Protein AF-A0A925D6D8-F1 (afdb_monomer_lite)

Foldseek 3Di:
DDDDDDDDPPDDDPPPPPDPDDDDPDPPPDDDDDDDPPPPPDPDDDDDDPDPPPDDDDPDDDDDPDPPPPDPDPPPPPPDDDPLQADVVLLVQLLVCLLCPDDLCRSCVVVVHHSVSVVVVCVVDVVSVVSNVVSNVNNVCVVVVVLVVVCVPDVVSVVVNVVVCVVDPPDDDPVSVVVVVVVVVVVVVVVVVVVVVVVCVVVVVVVPPPDPDD

Sequence (214 aa):
MTRCEQKKNEMIPAAAGELADRGGVTILEGGELGSASVFPVSHARESGEFRNDLAKSGAGEADDSQPLDQLPRAVLTTRRGRPAALTPQLQEQLCLLLSVGLTRRQAAAHLGVDHTTLSHTAARDAEFAADLKRAEEIASGRPLLAIFEASRKNWRAAVWLVEHRRLHPPALTPEEKAERHKEELEDARRTGAIALAASNAAWGRDSSSGKKKK

pLDDT: mean 79.0, std 20.24, range [41.91, 98.44]

Secondary structure (DSSP, 8-state):
-------------------------------------------------------------------GGGS---------SPPPS--HHHHHHHHHHHHHT--HHHHHHHHT--HHHHHHHHHH-HHHHHHHHHHHHHHHHHHHHHHHHHHTT-HHHHHHHHHHHHHSPPPPPHHHHHHHHHHHHHHHHHHHHHHHHHHHHHHTTGGGTT----

Radius of gyration: 36.28 Å; chains: 1; bounding box: 75×60×132 Å

Structure (mmCIF, N/CA/C/O backbone):
data_AF-A0A925D6D8-F1
#
_entry.id   AF-A0A925D6D8-F1
#
loop_
_atom_site.group_PDB
_atom_site.id
_atom_site.type_symbol
_atom_site.label_atom_id
_atom_site.label_alt_id
_atom_site.label_comp_id
_atom_site.label_asym_id
_atom_site.label_entity_id
_atom_site.label_seq_id
_atom_site.pdbx_PDB_ins_code
_atom_site.Cartn_x
_atom_site.Cartn_y
_atom_site.Cartn_z
_atom_site.occupancy
_atom_site.B_iso_or_equiv
_atom_site.auth_seq_id
_atom_site.auth_comp_id
_atom_site.auth_asym_id
_atom_site.auth_atom_id
_atom_site.pdbx_PDB_model_num
ATOM 1 N N . MET A 1 1 ? -6.113 37.082 -36.736 1.00 47.44 1 MET A N 1
ATOM 2 C CA . MET A 1 1 ? -5.935 37.940 -35.545 1.00 47.44 1 MET A CA 1
ATOM 3 C C . MET A 1 1 ? -5.660 37.038 -34.354 1.00 47.44 1 MET A C 1
ATOM 5 O O . MET A 1 1 ? -6.571 36.430 -33.813 1.00 47.44 1 MET A O 1
ATOM 9 N N . THR A 1 2 ? -4.378 36.846 -34.064 1.00 53.69 2 THR A N 1
ATOM 10 C CA . THR A 1 2 ? -3.815 35.915 -33.079 1.00 53.69 2 THR A CA 1
ATOM 11 C C . THR A 1 2 ? -3.812 36.543 -31.686 1.00 53.69 2 THR A C 1
ATOM 13 O O . THR A 1 2 ? -3.232 37.611 -31.500 1.00 53.69 2 THR A O 1
ATOM 16 N N . ARG A 1 3 ? -4.441 35.888 -30.705 1.00 55.66 3 ARG A N 1
ATOM 17 C CA . ARG A 1 3 ? -4.405 36.294 -29.294 1.00 55.66 3 ARG A CA 1
ATOM 18 C C . ARG A 1 3 ? -3.336 35.459 -28.585 1.00 55.66 3 ARG A C 1
ATOM 20 O O . ARG A 1 3 ? -3.568 34.297 -28.276 1.00 55.66 3 ARG A O 1
ATOM 27 N N . CYS A 1 4 ? -2.152 36.043 -28.406 1.00 61.19 4 CYS A N 1
ATOM 28 C CA . CYS A 1 4 ? -1.093 35.499 -27.558 1.00 61.19 4 CYS A CA 1
ATOM 29 C C . CYS A 1 4 ? -1.542 35.546 -26.093 1.00 61.19 4 CYS A C 1
ATOM 31 O O . CYS A 1 4 ? -1.720 36.631 -25.542 1.00 61.19 4 CYS A O 1
ATOM 33 N N . GLU A 1 5 ? -1.691 34.386 -25.457 1.00 65.75 5 GLU A N 1
ATOM 34 C CA . GLU A 1 5 ? -1.743 34.283 -24.000 1.00 65.75 5 GLU A CA 1
ATOM 35 C C . GLU A 1 5 ? -0.327 34.398 -23.431 1.00 65.75 5 GLU A C 1
ATOM 37 O O . GLU A 1 5 ? 0.517 33.514 -23.581 1.00 65.75 5 GLU A O 1
ATOM 42 N N . GLN A 1 6 ? -0.068 35.520 -22.767 1.00 64.38 6 GLN A N 1
ATOM 43 C CA . GLN A 1 6 ? 1.102 35.729 -21.926 1.00 64.38 6 GLN A CA 1
ATOM 44 C C . GLN A 1 6 ? 0.967 34.886 -20.651 1.00 64.38 6 GLN A C 1
ATOM 46 O O . GLN A 1 6 ? 0.334 35.300 -19.681 1.00 64.38 6 GLN A O 1
ATOM 51 N N . LYS A 1 7 ? 1.595 33.706 -20.639 1.00 64.69 7 LYS A N 1
ATOM 52 C CA . LYS A 1 7 ? 1.894 32.982 -19.399 1.00 64.69 7 LYS A CA 1
ATOM 53 C C . LYS A 1 7 ? 2.930 33.778 -18.608 1.00 64.69 7 LYS A C 1
ATOM 55 O O . LYS A 1 7 ? 4.086 33.893 -19.009 1.00 64.69 7 LYS A O 1
ATOM 60 N N . LYS A 1 8 ? 2.490 34.351 -17.488 1.00 66.69 8 LYS A N 1
ATOM 61 C CA . LYS A 1 8 ? 3.362 34.902 -16.451 1.00 66.69 8 LYS A CA 1
ATOM 62 C C . LYS A 1 8 ? 4.190 33.753 -15.872 1.00 66.69 8 LYS A C 1
ATOM 64 O O . LYS A 1 8 ? 3.643 32.863 -15.231 1.00 66.69 8 LYS A O 1
ATOM 69 N N . ASN A 1 9 ? 5.493 33.783 -16.134 1.00 62.62 9 ASN A N 1
ATOM 70 C CA . ASN A 1 9 ? 6.484 33.027 -15.380 1.00 62.62 9 ASN A CA 1
ATOM 71 C C . ASN A 1 9 ? 6.460 33.537 -13.936 1.00 62.62 9 ASN A C 1
ATOM 73 O O . ASN A 1 9 ? 6.955 34.629 -13.655 1.00 62.62 9 ASN A O 1
ATOM 77 N N . GLU A 1 10 ? 5.869 32.760 -13.035 1.00 68.81 10 GLU A N 1
ATOM 78 C CA . GLU A 1 10 ? 6.072 32.938 -11.604 1.00 68.81 10 GLU A CA 1
ATOM 79 C C . GLU A 1 10 ? 7.482 32.457 -11.259 1.00 68.81 10 GLU A C 1
ATOM 81 O O . GLU A 1 10 ? 7.853 31.292 -11.387 1.00 68.81 10 GLU A O 1
ATOM 86 N N . MET A 1 11 ? 8.292 33.446 -10.914 1.00 68.00 11 MET A N 1
ATOM 87 C CA . MET A 1 11 ? 9.685 33.358 -10.528 1.00 68.00 11 MET A CA 1
ATOM 88 C C . MET A 1 11 ? 9.755 32.746 -9.124 1.00 68.00 11 MET A C 1
ATOM 90 O O . MET A 1 11 ? 9.481 33.426 -8.139 1.00 68.00 11 MET A O 1
ATOM 94 N N . ILE A 1 12 ? 10.092 31.459 -9.025 1.00 67.69 12 ILE A N 1
ATOM 95 C CA . ILE A 1 12 ? 10.406 30.822 -7.740 1.00 67.69 12 ILE A CA 1
ATOM 96 C C . ILE A 1 12 ? 11.754 31.394 -7.266 1.00 67.69 12 ILE A C 1
ATOM 98 O O . ILE A 1 12 ? 12.746 31.252 -7.988 1.00 67.69 12 ILE A O 1
ATOM 102 N N . PRO A 1 13 ? 11.835 32.053 -6.095 1.00 65.31 13 PRO A N 1
ATOM 103 C CA . PRO A 1 13 ? 13.106 32.520 -5.568 1.00 65.31 13 PRO A CA 1
ATOM 104 C C . PRO A 1 13 ? 13.967 31.317 -5.177 1.00 65.31 13 PRO A C 1
ATOM 106 O O . PRO A 1 13 ? 13.559 30.459 -4.393 1.00 65.31 13 PRO A O 1
ATOM 109 N N . ALA A 1 14 ? 15.172 31.267 -5.740 1.00 58.81 14 ALA A N 1
ATOM 110 C CA . ALA A 1 14 ? 16.216 30.338 -5.350 1.00 58.81 14 ALA A CA 1
ATOM 111 C C . ALA A 1 14 ? 16.578 30.583 -3.877 1.00 58.81 14 ALA A C 1
ATOM 113 O O . ALA A 1 14 ? 17.271 31.544 -3.544 1.00 58.81 14 ALA A O 1
ATOM 114 N N . ALA A 1 15 ? 16.085 29.723 -2.989 1.00 57.88 15 ALA A N 1
ATOM 115 C CA . ALA A 1 15 ? 16.555 29.658 -1.618 1.00 57.88 15 ALA A CA 1
ATOM 116 C C . ALA A 1 15 ? 17.992 29.120 -1.639 1.00 57.88 15 ALA A C 1
ATOM 118 O O . ALA A 1 15 ? 18.224 27.916 -1.750 1.00 57.88 15 ALA A O 1
ATOM 119 N N . ALA A 1 16 ? 18.959 30.034 -1.573 1.00 51.91 16 ALA A N 1
ATOM 120 C CA . ALA A 1 16 ? 20.342 29.731 -1.250 1.00 51.91 16 ALA A CA 1
ATOM 121 C C . ALA A 1 16 ? 20.395 29.237 0.205 1.00 51.91 16 ALA A C 1
ATOM 123 O O . ALA A 1 16 ? 20.550 30.013 1.143 1.00 51.91 16 ALA A O 1
ATOM 124 N N . GLY A 1 17 ? 20.177 27.934 0.384 1.00 53.19 17 GLY A N 1
ATOM 125 C CA . GLY A 1 17 ? 20.436 27.228 1.629 1.00 53.19 17 GLY A CA 1
ATOM 126 C C . GLY A 1 17 ? 21.938 27.079 1.809 1.00 53.19 17 GLY A C 1
ATOM 127 O O . GLY A 1 17 ? 22.567 26.226 1.188 1.00 53.19 17 GLY A O 1
ATOM 128 N N . GLU A 1 18 ? 22.484 27.961 2.634 1.00 56.22 18 GLU A N 1
ATOM 129 C CA . GLU A 1 18 ? 23.844 27.983 3.149 1.00 56.22 18 GLU A CA 1
ATOM 130 C C . GLU A 1 18 ? 24.215 26.608 3.729 1.00 56.22 18 GLU A C 1
ATOM 132 O O . GLU A 1 18 ? 23.678 26.145 4.738 1.00 56.22 18 GLU A O 1
ATOM 137 N N . LEU A 1 19 ? 25.105 25.922 3.013 1.00 50.62 19 LEU A N 1
ATOM 138 C CA . LEU A 1 19 ? 25.647 24.615 3.346 1.00 50.62 19 LEU A CA 1
ATOM 139 C C . LEU A 1 19 ? 26.595 24.786 4.541 1.00 50.62 19 LEU A C 1
ATOM 141 O O . LEU A 1 19 ? 27.782 25.060 4.373 1.00 50.62 19 LEU A O 1
ATOM 145 N N . ALA A 1 20 ? 26.057 24.671 5.755 1.00 60.03 20 ALA A N 1
ATOM 146 C CA . ALA A 1 20 ? 26.855 24.630 6.971 1.00 60.03 20 ALA A CA 1
ATOM 147 C C . ALA A 1 20 ? 27.674 23.331 7.002 1.00 60.03 20 ALA A C 1
ATOM 149 O O . ALA A 1 20 ? 27.219 22.270 7.430 1.00 60.03 20 ALA A O 1
ATOM 150 N N . ASP A 1 21 ? 28.905 23.465 6.527 1.00 57.75 21 ASP A N 1
ATOM 151 C CA . ASP A 1 21 ? 30.025 22.569 6.737 1.00 57.75 21 ASP A CA 1
ATOM 152 C C . ASP A 1 21 ? 30.309 22.442 8.245 1.00 57.75 21 ASP A C 1
ATOM 154 O O . ASP A 1 21 ? 30.882 23.326 8.884 1.00 57.75 21 ASP A O 1
ATOM 158 N N . ARG A 1 22 ? 29.846 21.346 8.848 1.00 56.00 22 ARG A N 1
ATOM 159 C CA . ARG A 1 22 ? 30.363 20.850 10.129 1.00 56.00 22 ARG A CA 1
ATOM 160 C C . ARG A 1 22 ? 30.655 19.367 10.001 1.00 56.00 22 ARG A C 1
ATOM 162 O O . ARG A 1 22 ? 29.942 18.511 10.522 1.00 56.00 22 ARG A O 1
ATOM 169 N N . GLY A 1 23 ? 31.753 19.091 9.302 1.00 56.62 23 GLY A N 1
ATOM 170 C CA . GLY A 1 23 ? 32.534 17.883 9.502 1.00 56.62 23 GLY A CA 1
ATOM 171 C C . GLY A 1 23 ? 32.940 17.752 10.972 1.00 56.62 23 GLY A C 1
ATOM 172 O O . GLY A 1 23 ? 33.683 18.564 11.514 1.00 56.62 23 GLY A O 1
ATOM 173 N N . GLY A 1 24 ? 32.424 16.712 11.612 1.00 49.72 24 GLY A N 1
ATOM 174 C CA . GLY A 1 24 ? 32.776 16.289 12.961 1.00 49.72 24 GLY A CA 1
ATOM 175 C C . GLY A 1 24 ? 32.563 14.788 13.074 1.00 49.72 24 GLY A C 1
ATOM 176 O O . GLY A 1 24 ? 31.720 14.335 13.839 1.00 49.72 24 GLY A O 1
ATOM 177 N N . VAL A 1 25 ? 33.272 14.016 12.245 1.00 51.44 25 VAL A N 1
ATOM 178 C CA . VAL A 1 25 ? 33.366 12.560 12.392 1.00 51.44 25 VAL A CA 1
ATOM 179 C C . VAL A 1 25 ? 34.243 12.298 13.611 1.00 51.44 25 VAL A C 1
ATOM 181 O O . VAL A 1 25 ? 35.468 12.271 13.519 1.00 51.44 25 VAL A O 1
ATOM 184 N N . THR A 1 26 ? 33.621 12.144 14.777 1.00 57.84 26 THR A N 1
ATOM 185 C CA . THR A 1 26 ? 34.275 11.511 15.916 1.00 57.84 26 THR A CA 1
ATOM 186 C C . THR A 1 26 ? 34.343 10.016 15.632 1.00 57.84 26 THR A C 1
ATOM 188 O O . THR A 1 26 ? 33.356 9.285 15.696 1.00 57.84 26 THR A O 1
ATOM 191 N N . ILE A 1 27 ? 35.538 9.567 15.259 1.00 55.66 27 ILE A N 1
ATOM 192 C CA . ILE A 1 27 ? 35.909 8.158 15.276 1.00 55.66 27 ILE A CA 1
ATOM 193 C C . ILE A 1 27 ? 35.907 7.745 16.753 1.00 55.66 27 ILE A C 1
ATOM 195 O O . ILE A 1 27 ? 36.830 8.065 17.496 1.00 55.66 27 ILE A O 1
ATOM 199 N N . LEU A 1 28 ? 34.834 7.091 17.198 1.00 57.47 28 LEU A N 1
ATOM 200 C CA . LEU A 1 28 ? 34.843 6.341 18.449 1.00 57.47 28 LEU A CA 1
ATOM 201 C C . LEU A 1 28 ? 35.459 4.974 18.151 1.00 57.47 28 LEU A C 1
ATOM 203 O O . LEU A 1 28 ? 34.769 4.028 17.773 1.00 57.47 28 LEU A O 1
ATOM 207 N N . GLU A 1 29 ? 36.783 4.910 18.267 1.00 56.00 29 GLU A N 1
ATOM 208 C CA . GLU A 1 29 ? 37.493 3.657 18.497 1.00 56.00 29 GLU A CA 1
ATOM 209 C C . GLU A 1 29 ? 37.207 3.160 19.921 1.00 56.00 29 GLU A C 1
ATOM 211 O O . GLU A 1 29 ? 37.173 3.945 20.867 1.00 56.00 29 GLU A O 1
ATOM 216 N N . GLY A 1 30 ? 37.057 1.842 20.071 1.00 56.44 30 GLY A N 1
ATOM 217 C CA . GLY A 1 30 ? 37.203 1.160 21.359 1.00 56.44 30 GLY A CA 1
ATOM 218 C C . GLY A 1 30 ? 35.900 0.878 22.106 1.00 56.44 30 GLY A C 1
ATOM 219 O O . GLY A 1 30 ? 35.513 1.608 23.010 1.00 56.44 30 GLY A O 1
ATOM 220 N N . GLY A 1 31 ? 35.263 -0.246 21.781 1.00 50.47 31 GLY A N 1
ATOM 221 C CA . GLY A 1 31 ? 34.195 -0.837 22.585 1.00 50.47 31 GLY A CA 1
ATOM 222 C C . GLY A 1 31 ? 34.190 -2.344 22.384 1.00 50.47 31 GLY A C 1
ATOM 223 O O . GLY A 1 31 ? 33.832 -2.830 21.317 1.00 50.47 31 GLY A O 1
ATOM 224 N N . GLU A 1 32 ? 34.689 -3.045 23.389 1.00 50.16 32 GLU A N 1
ATOM 225 C CA . GLU A 1 32 ? 35.136 -4.428 23.367 1.00 50.16 32 GLU A CA 1
ATOM 226 C C . GLU A 1 32 ? 34.105 -5.460 22.894 1.00 50.16 32 GLU A C 1
ATOM 228 O O . GLU A 1 32 ? 32.898 -5.372 23.116 1.00 50.16 32 GLU A O 1
ATOM 233 N N . LEU A 1 33 ? 34.662 -6.502 22.279 1.00 54.38 33 LEU A N 1
ATOM 234 C CA . LEU A 1 33 ? 34.052 -7.789 21.996 1.00 54.38 33 LEU A CA 1
ATOM 235 C C . LEU A 1 33 ? 33.523 -8.406 23.295 1.00 54.38 33 LEU A C 1
ATOM 237 O O . LEU A 1 33 ? 34.268 -9.011 24.061 1.00 54.38 33 LEU A O 1
ATOM 241 N N . GLY A 1 34 ? 32.222 -8.278 23.529 1.00 54.03 34 GLY A N 1
ATOM 242 C CA . GLY A 1 34 ? 31.569 -8.884 24.674 1.00 54.03 34 GLY A CA 1
ATOM 243 C C . GLY A 1 34 ? 30.158 -9.330 24.340 1.00 54.03 34 GLY A C 1
ATOM 244 O O . GLY A 1 34 ? 29.316 -8.521 23.968 1.00 54.03 34 GLY A O 1
ATOM 245 N N . SER A 1 35 ? 29.907 -10.614 24.588 1.00 51.19 35 SER A N 1
ATOM 246 C CA . SER A 1 35 ? 28.591 -11.239 24.755 1.00 51.19 35 SER A CA 1
ATOM 247 C C . SER A 1 35 ? 27.995 -11.920 23.521 1.00 51.19 35 SER A C 1
ATOM 249 O O . SER A 1 35 ? 27.284 -11.347 22.698 1.00 51.19 35 SER A O 1
ATOM 251 N N . ALA A 1 36 ? 28.254 -13.226 23.461 1.00 53.91 36 ALA A N 1
ATOM 252 C CA . ALA A 1 36 ? 27.450 -14.193 22.742 1.00 53.91 36 ALA A CA 1
ATOM 253 C C . ALA A 1 36 ? 25.975 -14.081 23.167 1.00 53.91 36 ALA A C 1
ATOM 255 O O . ALA A 1 36 ? 25.624 -14.428 24.294 1.00 53.91 36 ALA A O 1
ATOM 256 N N . SER A 1 37 ? 25.088 -13.674 22.255 1.00 48.22 37 SER A N 1
ATOM 257 C CA . SER A 1 37 ? 23.652 -13.877 22.448 1.00 48.22 37 SER A CA 1
ATOM 258 C C . SER A 1 37 ? 23.314 -15.336 22.133 1.00 48.22 37 SER A C 1
ATOM 260 O O . SER A 1 37 ? 22.822 -15.682 21.056 1.00 48.22 37 SER A O 1
ATOM 262 N N . VAL A 1 38 ? 23.609 -16.215 23.087 1.00 54.94 38 VAL A N 1
ATOM 263 C CA . VAL A 1 38 ? 22.856 -17.458 23.246 1.00 54.94 38 VAL A CA 1
ATOM 264 C C . VAL A 1 38 ? 21.413 -17.021 23.462 1.00 54.94 38 VAL A C 1
ATOM 266 O O . VAL A 1 38 ? 21.103 -16.433 24.492 1.00 54.94 38 VAL A O 1
ATOM 269 N N . PHE A 1 39 ? 20.549 -17.218 22.468 1.00 44.72 39 PHE A N 1
ATOM 270 C CA . PHE A 1 39 ? 19.116 -17.008 22.637 1.00 44.72 39 PHE A CA 1
ATOM 271 C C . PHE A 1 39 ? 18.635 -17.963 23.738 1.00 44.72 39 PHE A C 1
ATOM 273 O O . PHE A 1 39 ? 18.681 -19.179 23.523 1.00 44.72 39 PHE A O 1
ATOM 280 N N . PRO A 1 40 ? 18.186 -17.478 24.910 1.00 52.75 40 PRO A N 1
ATOM 281 C CA . PRO A 1 40 ? 17.522 -18.354 25.849 1.00 52.75 40 PRO A CA 1
ATOM 282 C C . PRO A 1 40 ? 16.182 -18.745 25.224 1.00 52.75 40 PRO A C 1
ATOM 284 O O . PRO A 1 40 ? 15.297 -17.909 25.024 1.00 52.75 40 PRO A O 1
ATOM 287 N N . VAL A 1 41 ? 16.042 -20.031 24.901 1.00 53.12 41 VAL A N 1
ATOM 288 C CA . VAL A 1 41 ? 14.748 -20.673 24.668 1.00 53.12 41 VAL A CA 1
ATOM 289 C C . VAL A 1 41 ? 13.914 -20.407 25.918 1.00 53.12 41 VAL A C 1
ATOM 291 O O . VAL A 1 41 ? 14.147 -20.982 26.979 1.00 53.12 41 VAL A O 1
ATOM 294 N N . SER A 1 42 ? 13.004 -19.442 25.817 1.00 55.62 42 SER A N 1
ATOM 295 C CA . SER A 1 42 ? 12.134 -19.057 26.919 1.00 55.62 42 SER A CA 1
ATOM 296 C C . SER A 1 42 ? 11.111 -20.168 27.100 1.00 55.62 42 SER A C 1
ATOM 298 O O . SER A 1 42 ? 10.154 -20.282 26.336 1.00 55.62 42 SER A O 1
ATOM 300 N N . HIS A 1 43 ? 11.361 -21.023 28.089 1.00 46.53 43 HIS A N 1
ATOM 301 C CA . HIS A 1 43 ? 10.364 -21.939 28.611 1.00 46.53 43 HIS A CA 1
ATOM 302 C C . HIS A 1 43 ? 9.098 -21.157 28.966 1.00 46.53 43 HIS A C 1
ATOM 304 O O . HIS A 1 43 ? 9.150 -20.137 29.655 1.00 46.53 43 HIS A O 1
ATOM 310 N N . ALA A 1 44 ? 7.971 -21.670 28.477 1.00 53.88 44 ALA A N 1
ATOM 311 C CA . ALA A 1 44 ? 6.630 -21.281 28.865 1.00 53.88 44 ALA A CA 1
ATOM 312 C C . ALA A 1 44 ? 6.524 -21.250 30.395 1.00 53.88 44 ALA A C 1
ATOM 314 O O . ALA A 1 44 ? 6.516 -22.296 31.044 1.00 53.88 44 ALA A O 1
ATOM 315 N N . ARG A 1 45 ? 6.482 -20.046 30.969 1.00 48.69 45 ARG A N 1
ATOM 316 C CA . ARG A 1 45 ? 6.260 -19.854 32.397 1.00 48.69 45 ARG A CA 1
ATOM 317 C C . ARG A 1 45 ? 4.796 -19.499 32.614 1.00 48.69 45 ARG A C 1
ATOM 319 O O . ARG A 1 45 ? 4.351 -18.417 32.253 1.00 48.69 45 ARG A O 1
ATOM 326 N N . GLU A 1 46 ? 4.094 -20.511 33.109 1.00 49.62 46 GLU A N 1
ATOM 327 C CA . GLU A 1 46 ? 2.992 -20.485 34.070 1.00 49.62 46 GLU A CA 1
ATOM 328 C C . GLU A 1 46 ? 2.148 -19.207 34.156 1.00 49.62 46 GLU A C 1
ATOM 330 O O . GLU A 1 46 ? 2.576 -18.148 34.609 1.00 49.62 46 GLU A O 1
ATOM 335 N N . SER A 1 47 ? 0.882 -19.409 33.800 1.00 55.56 47 SER A N 1
ATOM 336 C CA . SER A 1 47 ? -0.312 -18.723 34.281 1.00 55.56 47 SER A CA 1
ATOM 337 C C . SER A 1 47 ? -0.183 -18.187 35.713 1.00 55.56 47 SER A C 1
ATOM 339 O O . SER A 1 47 ? -0.429 -18.901 36.685 1.00 55.56 47 SER A O 1
ATOM 341 N N . GLY A 1 48 ? 0.155 -16.904 35.832 1.00 43.25 48 GLY A N 1
ATOM 342 C CA . GLY A 1 48 ? -0.073 -16.125 37.041 1.00 43.25 48 GLY A CA 1
ATOM 343 C C . GLY A 1 48 ? -1.520 -15.649 37.066 1.00 43.25 48 GLY A C 1
ATOM 344 O O . GLY A 1 48 ? -1.911 -14.798 36.269 1.00 43.25 48 GLY A O 1
ATOM 345 N N . GLU A 1 49 ? -2.310 -16.222 37.969 1.00 58.22 49 GLU A N 1
ATOM 346 C CA . GLU A 1 49 ? -3.641 -15.749 38.338 1.00 58.22 49 GLU A CA 1
ATOM 347 C C . GLU A 1 49 ? -3.570 -14.273 38.755 1.00 58.22 49 GLU A C 1
ATOM 349 O O . GLU A 1 49 ? -3.092 -13.929 39.837 1.00 58.22 49 GLU A O 1
ATOM 354 N N . PHE A 1 50 ? -4.043 -13.381 37.885 1.00 49.78 50 PHE A N 1
ATOM 355 C CA . PHE A 1 50 ? -4.189 -11.964 38.195 1.00 49.78 50 PHE A CA 1
ATOM 356 C C . PHE A 1 50 ? -5.416 -11.803 39.103 1.00 49.78 50 PHE A C 1
ATOM 358 O O . PHE A 1 50 ? -6.551 -11.673 38.643 1.00 49.78 50 PHE A O 1
ATOM 365 N N . ARG A 1 51 ? -5.198 -11.908 40.417 1.00 49.31 51 ARG A N 1
ATOM 366 C CA . ARG A 1 51 ? -6.216 -11.617 41.429 1.00 49.31 51 ARG A CA 1
ATOM 367 C C . ARG A 1 51 ? -6.532 -10.123 41.397 1.00 49.31 51 ARG A C 1
ATOM 369 O O . ARG A 1 51 ? -5.694 -9.289 41.721 1.00 49.31 51 ARG A O 1
ATOM 376 N N . ASN A 1 52 ? -7.756 -9.805 40.985 1.00 51.00 52 ASN A N 1
ATOM 377 C CA . ASN A 1 52 ? -8.348 -8.480 41.121 1.00 51.00 52 ASN A CA 1
ATOM 378 C C . ASN A 1 52 ? -8.646 -8.209 42.600 1.00 51.00 52 ASN A C 1
ATOM 380 O O . ASN A 1 52 ? -9.748 -8.483 43.077 1.00 51.00 52 ASN A O 1
ATOM 384 N N . ASP A 1 53 ? -7.682 -7.628 43.308 1.00 47.22 53 ASP A N 1
ATOM 385 C CA . ASP A 1 53 ? -7.912 -7.004 44.611 1.00 47.22 53 ASP A CA 1
ATOM 386 C C . ASP A 1 53 ? -8.575 -5.631 44.412 1.00 47.22 53 ASP A C 1
ATOM 388 O O . ASP A 1 53 ? -7.986 -4.572 44.622 1.00 47.22 53 ASP A O 1
ATOM 392 N N . LEU A 1 54 ? -9.844 -5.651 43.990 1.00 50.72 54 LEU A N 1
ATOM 393 C CA . LEU A 1 54 ? -10.730 -4.487 44.013 1.00 50.72 54 LEU A CA 1
ATOM 394 C C . LEU A 1 54 ? -11.382 -4.389 45.399 1.00 50.72 54 LEU A C 1
ATOM 396 O O . LEU A 1 54 ? -12.588 -4.561 45.576 1.00 50.72 54 LEU A O 1
ATOM 400 N N . ALA A 1 55 ? -10.549 -4.154 46.410 1.00 52.47 55 ALA A N 1
ATOM 401 C CA . ALA A 1 55 ? -10.989 -3.880 47.765 1.00 52.47 55 ALA A CA 1
ATOM 402 C C . ALA A 1 55 ? -11.093 -2.362 47.993 1.00 52.47 55 ALA A C 1
ATOM 404 O O . ALA A 1 55 ? -10.111 -1.670 48.224 1.00 52.47 55 ALA A O 1
ATOM 405 N N . LYS A 1 56 ? -12.340 -1.883 47.981 1.00 58.06 56 LYS A N 1
ATOM 406 C CA . LYS A 1 56 ? -12.962 -1.251 49.155 1.00 58.06 56 LYS A CA 1
ATOM 407 C C . LYS A 1 56 ? -12.202 -0.070 49.786 1.00 58.06 56 LYS A C 1
ATOM 409 O O . LYS A 1 56 ? -11.395 -0.261 50.685 1.00 58.06 56 LYS A O 1
ATOM 414 N N . SER A 1 57 ? -12.603 1.157 49.458 1.00 47.47 57 SER A N 1
ATOM 415 C CA . SER A 1 57 ? -12.711 2.247 50.446 1.00 47.47 57 SER A CA 1
ATOM 416 C C . SER A 1 57 ? -13.473 3.443 49.871 1.00 47.47 57 SER A C 1
ATOM 418 O O . SER A 1 57 ? -13.302 3.789 48.708 1.00 47.47 57 SER A O 1
ATOM 420 N N . GLY A 1 58 ? -14.317 4.060 50.703 1.00 41.91 58 GLY A N 1
ATOM 421 C CA . GLY A 1 58 ? -14.880 5.385 50.435 1.00 41.91 58 GLY A CA 1
ATOM 422 C C . GLY A 1 58 ? -16.400 5.474 50.482 1.00 41.91 58 GLY A C 1
ATOM 423 O O . GLY A 1 58 ? -17.013 5.894 49.510 1.00 41.91 58 GLY A O 1
ATOM 424 N N . ALA A 1 59 ? -17.007 5.106 51.613 1.00 50.47 59 ALA A N 1
ATOM 425 C CA . ALA A 1 59 ? -18.316 5.631 51.983 1.00 50.47 59 ALA A CA 1
ATOM 426 C C . ALA A 1 59 ? -18.146 7.128 52.297 1.00 50.47 59 ALA A C 1
ATOM 428 O O . ALA A 1 59 ? -17.586 7.486 53.332 1.00 50.47 59 ALA A O 1
ATOM 429 N N . GLY A 1 60 ? -18.543 7.977 51.352 1.00 47.53 60 GLY A N 1
ATOM 430 C CA . GLY A 1 60 ? -18.642 9.424 51.498 1.00 47.53 60 GLY A CA 1
ATOM 431 C C . GLY A 1 60 ? -20.092 9.819 51.277 1.00 47.53 60 GLY A C 1
ATOM 432 O O . GLY A 1 60 ? -20.535 9.963 50.143 1.00 47.53 60 GLY A O 1
ATOM 433 N N . GLU A 1 61 ? -20.819 9.903 52.381 1.00 54.47 61 GLU A N 1
ATOM 434 C CA . GLU A 1 61 ? -22.197 10.356 52.490 1.00 54.47 61 GLU A CA 1
ATOM 435 C C . GLU A 1 61 ? -22.202 11.885 52.368 1.00 54.47 61 GLU A C 1
ATOM 437 O O . GLU A 1 61 ? -21.719 12.586 53.255 1.00 54.47 61 GLU A O 1
ATOM 442 N N . ALA A 1 62 ? -22.681 12.397 51.236 1.00 52.12 62 ALA A N 1
ATOM 443 C CA . ALA A 1 62 ? -23.009 13.804 51.059 1.00 52.12 62 ALA A CA 1
ATOM 444 C C . ALA A 1 62 ? -24.385 13.880 50.393 1.00 52.12 62 ALA A C 1
ATOM 446 O O . ALA A 1 62 ? -24.561 13.586 49.211 1.00 52.12 62 ALA A O 1
ATOM 447 N N . ASP A 1 63 ? -25.352 14.189 51.245 1.00 59.91 63 ASP A N 1
ATOM 448 C CA . ASP A 1 63 ? -26.706 14.625 50.950 1.00 59.91 63 ASP A CA 1
ATOM 449 C C . ASP A 1 63 ? -26.664 15.882 50.070 1.00 59.91 63 ASP A C 1
ATOM 451 O O . ASP A 1 63 ? -26.435 16.984 50.556 1.00 59.91 63 ASP A O 1
ATOM 455 N N . ASP A 1 64 ? -26.856 15.696 48.766 1.00 54.00 64 ASP A N 1
ATOM 456 C CA . ASP A 1 64 ? -27.159 16.768 47.822 1.00 54.00 64 ASP A CA 1
ATOM 457 C C . ASP A 1 64 ? -28.465 16.409 47.116 1.00 54.00 64 ASP A C 1
ATOM 459 O O . ASP A 1 64 ? -28.513 15.801 46.043 1.00 54.00 64 ASP A O 1
ATOM 463 N N . SER A 1 65 ? -29.554 16.795 47.773 1.00 57.56 65 SER A N 1
ATOM 464 C CA . SER A 1 65 ? -30.908 16.855 47.232 1.00 57.56 65 SER A CA 1
ATOM 465 C C . SER A 1 65 ? -30.966 17.852 46.060 1.00 57.56 65 SER A C 1
ATOM 467 O O . SER A 1 65 ? -31.473 18.967 46.183 1.00 57.56 65 SER A O 1
ATOM 469 N N . GLN A 1 66 ? -30.401 17.471 44.912 1.00 63.53 66 GLN A N 1
ATOM 470 C CA . GLN A 1 66 ? -30.465 18.236 43.669 1.00 63.53 66 GLN A CA 1
ATOM 471 C C . GLN A 1 66 ? -31.905 18.216 43.120 1.00 63.53 66 GLN A C 1
ATOM 473 O O . GLN A 1 66 ? -32.491 17.140 42.968 1.00 63.53 66 GLN A O 1
ATOM 478 N N . PRO A 1 67 ? -32.494 19.379 42.791 1.00 61.66 67 PRO A N 1
ATOM 479 C CA . PRO A 1 67 ? -33.843 19.462 42.251 1.00 61.66 67 PRO A CA 1
ATOM 480 C C . PRO A 1 67 ? -33.869 18.868 40.835 1.00 61.66 67 PRO A C 1
ATOM 482 O O . PRO A 1 67 ? -33.360 19.459 39.883 1.00 61.66 67 PRO A O 1
ATOM 485 N N . LEU A 1 68 ? -34.489 17.695 40.689 1.00 54.00 68 LEU A N 1
ATOM 486 C CA . LEU A 1 68 ? -34.618 16.933 39.435 1.00 54.00 68 LEU A CA 1
ATOM 487 C C . LEU A 1 68 ? -35.500 17.606 38.354 1.00 54.00 68 LEU A C 1
ATOM 489 O O . LEU A 1 68 ? -35.786 16.993 37.327 1.00 54.00 68 LEU A O 1
ATOM 493 N N . ASP A 1 69 ? -35.898 18.866 38.537 1.00 57.84 69 ASP A N 1
ATOM 494 C CA . ASP A 1 69 ? -36.854 19.573 37.673 1.00 57.84 69 ASP A CA 1
ATOM 495 C C . ASP A 1 69 ? -36.228 20.295 36.465 1.00 57.84 69 ASP A C 1
ATOM 497 O O . ASP A 1 69 ? -36.946 20.889 35.660 1.00 57.84 69 ASP A O 1
ATOM 501 N N . GLN A 1 70 ? -34.903 20.239 36.283 1.00 57.69 70 GLN A N 1
ATOM 502 C CA . GLN A 1 70 ? -34.216 20.897 35.155 1.00 57.69 70 GLN A CA 1
ATOM 503 C C . GLN A 1 70 ? -33.404 19.951 34.268 1.00 57.69 70 GLN A C 1
ATOM 505 O O . GLN A 1 70 ? -32.472 20.377 33.584 1.00 57.69 70 GLN A O 1
ATOM 510 N N . LEU A 1 71 ? -33.764 18.668 34.212 1.00 53.91 71 LEU A N 1
ATOM 511 C CA . LEU A 1 71 ? -33.213 17.816 33.164 1.00 53.91 71 LEU A CA 1
ATOM 512 C C . LEU A 1 71 ? -33.802 18.264 31.814 1.00 53.91 71 LEU A C 1
ATOM 514 O O . LEU A 1 71 ? -35.028 18.252 31.657 1.00 53.91 71 LEU A O 1
ATOM 518 N N . PRO A 1 72 ? -32.973 18.686 30.837 1.00 56.31 72 PRO A N 1
ATOM 519 C CA . PRO A 1 72 ? -33.455 19.101 29.530 1.00 56.31 72 PRO A CA 1
ATOM 520 C C . PRO A 1 72 ? -34.301 17.971 28.957 1.00 56.31 72 PRO A C 1
ATOM 522 O O . PRO A 1 72 ? -33.840 16.836 28.821 1.00 56.31 72 PRO A O 1
ATOM 525 N N . ARG A 1 73 ? -35.570 18.288 28.682 1.00 57.00 73 ARG A N 1
ATOM 526 C CA . ARG A 1 73 ? -36.569 17.357 28.163 1.00 57.00 73 ARG A CA 1
ATOM 527 C C . ARG A 1 73 ? -35.947 16.604 26.997 1.00 57.00 73 ARG A C 1
ATOM 529 O O . ARG A 1 73 ? -35.679 17.208 25.961 1.00 57.00 73 ARG A O 1
ATOM 536 N N . ALA A 1 74 ? -35.682 15.313 27.204 1.00 53.03 74 ALA A N 1
ATOM 537 C CA . ALA A 1 74 ? -35.050 14.461 26.214 1.00 53.03 74 ALA A CA 1
ATOM 538 C C . ALA A 1 74 ? -35.828 14.605 24.907 1.00 53.03 74 ALA A C 1
ATOM 540 O O . ALA A 1 74 ? -36.991 14.203 24.809 1.00 53.03 74 ALA A O 1
ATOM 541 N N . VAL A 1 75 ? -35.212 15.262 23.926 1.00 56.16 75 VAL A N 1
ATOM 542 C CA . VAL A 1 75 ? -35.780 15.392 22.593 1.00 56.16 75 VAL A CA 1
ATOM 543 C C . VAL A 1 75 ? -35.745 13.985 22.023 1.00 56.16 75 VAL A C 1
ATOM 545 O O . VAL A 1 75 ? -34.708 13.504 21.575 1.00 56.16 75 VAL A O 1
ATOM 548 N N . LEU A 1 76 ? -36.875 13.289 22.129 1.00 51.47 76 LEU A N 1
ATOM 549 C CA . LEU A 1 76 ? -37.101 11.983 21.535 1.00 51.47 76 LEU A CA 1
ATOM 550 C C . LEU A 1 76 ? -37.085 12.157 20.013 1.00 51.47 76 LEU A C 1
ATOM 552 O O . LEU A 1 76 ? -38.127 12.235 19.365 1.00 51.47 76 LEU A O 1
ATOM 556 N N . THR A 1 77 ? -35.895 12.224 19.421 1.00 54.19 77 THR A N 1
ATOM 557 C CA . THR A 1 77 ? -35.692 12.109 17.976 1.00 54.19 77 THR A CA 1
ATOM 558 C C . THR A 1 77 ? -35.865 10.646 17.572 1.00 54.19 77 THR A C 1
ATOM 560 O O . THR A 1 77 ? -34.972 9.982 17.057 1.00 54.19 77 THR A O 1
ATOM 563 N N . THR A 1 78 ? -37.059 10.100 17.804 1.00 52.66 78 THR A N 1
ATOM 564 C CA . THR A 1 78 ? -37.422 8.762 17.349 1.00 52.66 78 THR A CA 1
ATOM 565 C C . THR A 1 78 ? -37.726 8.801 15.857 1.00 52.66 78 THR A C 1
ATOM 567 O O . THR A 1 78 ? -38.884 8.769 15.440 1.00 52.66 78 THR A O 1
ATOM 570 N N . ARG A 1 79 ? -36.684 8.802 15.023 1.00 52.44 79 ARG A N 1
ATOM 571 C CA . ARG A 1 79 ? -36.770 8.058 13.764 1.00 52.44 79 ARG A CA 1
ATOM 572 C C . ARG A 1 79 ? -36.349 6.632 14.083 1.00 52.44 79 ARG A C 1
ATOM 574 O O . ARG A 1 79 ? -35.183 6.372 14.352 1.00 52.44 79 ARG A O 1
ATOM 581 N N . ARG A 1 80 ? -37.331 5.726 14.125 1.00 50.62 80 ARG A N 1
ATOM 582 C CA . ARG A 1 80 ? -37.134 4.287 14.336 1.00 50.62 80 ARG A CA 1
ATOM 583 C C . ARG A 1 80 ? -36.180 3.738 13.275 1.00 50.62 80 ARG A C 1
ATOM 585 O O . ARG A 1 80 ? -36.584 3.427 12.162 1.00 50.62 80 ARG A O 1
ATOM 592 N N . GLY A 1 81 ? -34.924 3.609 13.660 1.00 67.44 81 GLY A N 1
ATOM 593 C CA . GLY A 1 81 ? -33.897 2.841 12.984 1.00 67.44 81 GLY A CA 1
ATOM 594 C C . GLY A 1 81 ? -32.972 2.278 14.052 1.00 67.44 81 GLY A C 1
ATOM 595 O O . GLY A 1 81 ? -32.774 2.905 15.093 1.00 67.44 81 GLY A O 1
ATOM 596 N N . ARG A 1 82 ? -32.435 1.076 13.821 1.00 69.06 82 ARG A N 1
ATOM 597 C CA . ARG A 1 82 ? -31.323 0.545 14.619 1.00 69.06 82 ARG A CA 1
ATOM 598 C C . ARG A 1 82 ? -30.233 1.629 14.642 1.00 69.06 82 ARG A C 1
ATOM 600 O O . ARG A 1 82 ? -29.884 2.086 13.550 1.00 69.06 82 ARG A O 1
ATOM 607 N N . PRO A 1 83 ? -29.746 2.076 15.816 1.00 64.12 83 PRO A N 1
ATOM 608 C CA . PRO A 1 83 ? -28.719 3.109 15.875 1.00 64.12 83 PRO A CA 1
ATOM 609 C C . PRO A 1 83 ? -27.550 2.709 14.975 1.00 64.12 83 PRO A C 1
ATOM 611 O O . PRO A 1 83 ? -27.223 1.520 14.878 1.00 64.12 83 PRO A O 1
ATOM 614 N N . ALA A 1 84 ? -26.979 3.689 14.270 1.00 66.56 84 ALA A N 1
ATOM 615 C CA . ALA A 1 84 ? -25.818 3.458 13.425 1.00 66.56 84 ALA A CA 1
ATOM 616 C C . ALA A 1 84 ? -24.746 2.779 14.281 1.00 66.56 84 ALA A C 1
ATOM 618 O O . ALA A 1 84 ? -24.319 3.318 15.298 1.00 66.56 84 ALA A O 1
ATOM 619 N N . ALA A 1 85 ? -24.379 1.556 13.903 1.00 77.44 85 ALA A N 1
ATOM 620 C CA . ALA A 1 85 ? -23.566 0.680 14.741 1.00 77.44 85 ALA A CA 1
ATOM 621 C C . ALA A 1 85 ? -22.119 1.177 14.919 1.00 77.44 85 ALA A C 1
ATOM 623 O O . ALA A 1 85 ? -21.376 0.596 15.702 1.00 77.44 85 ALA A O 1
ATOM 624 N N . LEU A 1 86 ? -21.723 2.233 14.203 1.00 91.69 86 LEU A N 1
ATOM 625 C CA . LEU A 1 86 ? -20.382 2.792 14.237 1.00 91.69 86 LEU A CA 1
ATOM 626 C C . LEU A 1 86 ? -20.463 4.312 14.411 1.00 91.69 86 LEU A C 1
ATOM 628 O O . LEU A 1 86 ? -20.854 5.029 13.490 1.00 91.69 86 LEU A O 1
ATOM 632 N N . THR A 1 87 ? -20.129 4.789 15.609 1.00 94.81 87 THR A N 1
ATOM 633 C CA . THR A 1 87 ? -19.977 6.221 15.898 1.00 94.81 87 THR A CA 1
ATOM 634 C C . THR A 1 87 ? -18.693 6.749 15.244 1.00 94.81 87 THR A C 1
ATOM 636 O O . THR A 1 87 ? -17.757 5.968 15.050 1.00 94.81 87 THR A O 1
ATOM 639 N N . PRO A 1 88 ? -18.594 8.050 14.911 1.00 94.00 88 PRO A N 1
ATOM 640 C CA . PRO A 1 88 ? -17.375 8.604 14.312 1.00 94.00 88 PRO A CA 1
ATOM 641 C C . PRO A 1 88 ? -16.138 8.403 15.206 1.00 94.00 88 PRO A C 1
ATOM 643 O O . PRO A 1 88 ? -15.060 8.099 14.710 1.00 94.00 88 PRO A O 1
ATOM 646 N N . GLN A 1 89 ? -16.298 8.423 16.533 1.00 95.81 89 GLN A N 1
ATOM 647 C CA . GLN A 1 89 ? -15.204 8.140 17.470 1.00 95.81 89 GLN A CA 1
ATOM 648 C C . GLN A 1 89 ? -14.671 6.703 17.332 1.00 95.81 89 GLN A C 1
ATOM 650 O O . GLN A 1 89 ? -13.466 6.475 17.414 1.00 95.81 89 GLN A O 1
ATOM 655 N N . LEU A 1 90 ? -15.552 5.721 17.094 1.00 96.25 90 LEU A N 1
ATOM 656 C CA . LEU A 1 90 ? -15.136 4.337 16.844 1.00 96.25 90 LEU A CA 1
ATOM 657 C C . LEU A 1 90 ? -14.436 4.188 15.489 1.00 96.25 90 LEU A C 1
ATOM 659 O O . LEU A 1 90 ? -13.549 3.348 15.362 1.00 96.25 90 LEU A O 1
ATOM 663 N N . GLN A 1 91 ? -14.806 4.995 14.489 1.00 97.19 91 GLN A N 1
ATOM 664 C CA . GLN A 1 91 ? -14.127 5.011 13.191 1.00 97.19 91 GLN A CA 1
ATOM 665 C C . GLN A 1 91 ? -12.676 5.481 13.333 1.00 97.19 91 GLN A C 1
ATOM 667 O O . GLN A 1 91 ? -11.768 4.808 12.848 1.00 97.19 91 GLN A O 1
ATOM 672 N N . GLU A 1 92 ? -12.446 6.574 14.061 1.00 97.62 92 GLU A N 1
ATOM 673 C CA . GLU A 1 92 ? -11.101 7.092 14.333 1.00 97.62 92 GLU A CA 1
ATOM 674 C C . GLU A 1 92 ? -10.242 6.073 15.096 1.00 97.62 92 GLU A C 1
ATOM 676 O O . GLU A 1 92 ? -9.108 5.785 14.705 1.00 97.62 92 GLU A O 1
ATOM 681 N N . GLN A 1 93 ? -10.799 5.463 16.149 1.00 98.06 93 GLN A N 1
ATOM 682 C CA . GLN A 1 93 ? -10.117 4.415 16.917 1.00 98.06 93 GLN A CA 1
ATOM 683 C C . GLN A 1 93 ? -9.778 3.196 16.055 1.00 98.06 93 GLN A C 1
ATOM 685 O O . GLN A 1 93 ? -8.692 2.628 16.174 1.00 98.06 93 GLN A O 1
ATOM 690 N N . LEU A 1 94 ? -10.683 2.801 15.161 1.00 98.12 94 LEU A N 1
ATOM 691 C CA . LEU A 1 94 ? -10.445 1.709 14.229 1.00 98.12 94 LEU A CA 1
ATOM 692 C C . LEU A 1 94 ? -9.298 2.041 13.264 1.00 98.12 94 LEU A C 1
ATOM 694 O O . LEU A 1 94 ? -8.396 1.220 13.101 1.00 98.12 94 LEU A O 1
ATOM 698 N N . CYS A 1 95 ? -9.294 3.235 12.664 1.00 98.25 95 CYS A N 1
ATOM 699 C CA . CYS A 1 95 ? -8.212 3.694 11.789 1.00 98.25 95 CYS A CA 1
ATOM 700 C C . CYS A 1 95 ? -6.863 3.720 12.523 1.00 98.25 95 CYS A C 1
ATOM 702 O O . CYS A 1 95 ? -5.850 3.291 11.967 1.00 98.25 95 CYS A O 1
ATOM 704 N N . LEU A 1 96 ? -6.846 4.134 13.793 1.00 98.31 96 LEU A N 1
ATOM 705 C CA . LEU A 1 96 ? -5.646 4.084 14.626 1.00 98.31 96 LEU A CA 1
ATOM 706 C C . LEU A 1 96 ? -5.135 2.645 14.789 1.00 98.31 96 LEU A C 1
ATOM 708 O O . LEU A 1 96 ? -3.964 2.381 14.516 1.00 98.31 96 LEU A O 1
ATOM 712 N N . LEU A 1 97 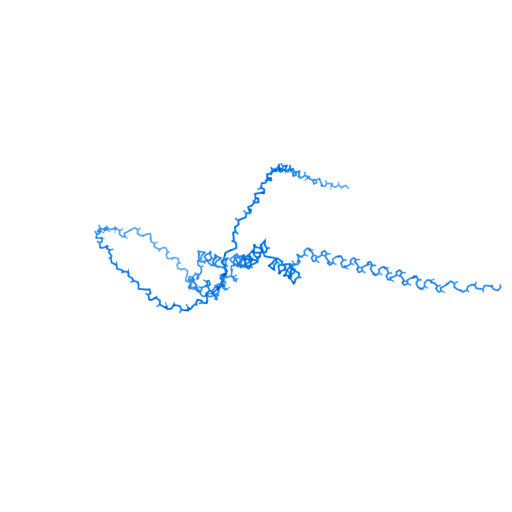? -5.997 1.697 15.167 1.00 98.19 97 LEU A N 1
ATOM 713 C CA . LEU A 1 97 ? -5.612 0.288 15.331 1.00 98.19 97 LEU A CA 1
ATOM 714 C C . LEU A 1 97 ? -5.092 -0.330 14.027 1.00 98.19 97 LEU A C 1
ATOM 716 O O . LEU A 1 97 ? -4.106 -1.071 14.039 1.00 98.19 97 LEU A O 1
ATOM 720 N N . LEU A 1 98 ? -5.713 0.006 12.895 1.00 98.25 98 LEU A N 1
ATOM 721 C CA . LEU A 1 98 ? -5.237 -0.428 11.584 1.00 98.25 98 LEU A CA 1
ATOM 722 C C . LEU A 1 98 ? -3.858 0.148 11.273 1.00 98.25 98 LEU A C 1
ATOM 724 O O . LEU A 1 98 ? -2.988 -0.612 10.870 1.00 98.25 98 LEU A O 1
ATOM 728 N N . SER A 1 99 ? -3.615 1.435 11.544 1.00 97.81 99 SER A N 1
ATOM 729 C CA . SER A 1 99 ? -2.314 2.082 11.299 1.00 97.81 99 SER A CA 1
ATOM 730 C C . SER A 1 99 ? -1.157 1.480 12.111 1.00 97.81 99 SER A C 1
ATOM 732 O O . SER A 1 99 ? 0.005 1.523 11.693 1.00 97.81 99 SER A O 1
ATOM 734 N N . VAL A 1 100 ? -1.468 0.879 13.265 1.00 96.75 100 VAL A N 1
ATOM 735 C CA . VAL A 1 100 ? -0.509 0.123 14.084 1.00 96.75 100 VAL A CA 1
ATOM 736 C C . VAL A 1 100 ? -0.141 -1.211 13.424 1.00 96.75 100 VAL A C 1
ATOM 738 O O . VAL A 1 100 ? 0.971 -1.699 13.620 1.00 96.75 100 VAL A O 1
ATOM 741 N N . GLY A 1 101 ? -1.034 -1.774 12.607 1.00 97.19 101 GLY A N 1
ATOM 742 C CA . GLY A 1 101 ? -0.839 -3.034 11.891 1.00 97.19 101 GLY A CA 1
ATOM 743 C C . GLY A 1 101 ? -1.787 -4.158 12.296 1.00 97.19 101 GLY A C 1
ATOM 744 O O . GLY A 1 101 ? -1.540 -5.308 11.937 1.00 97.19 101 GLY A O 1
ATOM 745 N N . LEU A 1 102 ? -2.864 -3.869 13.036 1.00 97.94 102 LEU A N 1
ATOM 746 C CA . LEU A 1 102 ? -3.890 -4.876 13.303 1.00 97.94 102 LEU A CA 1
ATOM 747 C C . LEU A 1 102 ? -4.704 -5.146 12.035 1.00 97.94 102 LEU A C 1
ATOM 749 O O . LEU A 1 102 ? -4.967 -4.254 11.233 1.00 97.94 102 LEU A O 1
ATOM 753 N N . THR A 1 103 ? -5.165 -6.384 11.873 1.00 97.56 103 THR A N 1
ATOM 754 C CA . THR A 1 103 ? -6.132 -6.710 10.816 1.00 97.56 103 THR A CA 1
ATOM 755 C C . THR A 1 103 ? -7.514 -6.143 11.152 1.00 97.56 103 THR A C 1
ATOM 757 O O . THR A 1 103 ? -7.871 -6.026 12.327 1.00 97.56 103 THR A O 1
ATOM 760 N N . ARG A 1 104 ? -8.359 -5.886 10.137 1.00 97.62 104 ARG A N 1
ATOM 761 C CA . ARG A 1 104 ? -9.749 -5.420 10.347 1.00 97.62 104 ARG A CA 1
ATOM 762 C C . ARG A 1 104 ? -10.521 -6.276 11.350 1.00 97.62 104 ARG A C 1
ATOM 764 O O . ARG A 1 104 ? -11.247 -5.736 12.171 1.00 97.62 104 ARG A O 1
ATOM 771 N N . ARG A 1 105 ? -10.351 -7.604 11.311 1.00 98.00 105 ARG A N 1
ATOM 772 C CA . ARG A 1 105 ? -11.027 -8.534 12.234 1.00 98.00 105 ARG A CA 1
ATOM 773 C C . ARG A 1 105 ? -10.555 -8.367 13.678 1.00 98.00 105 ARG A C 1
ATOM 775 O O . ARG A 1 105 ? -11.385 -8.354 14.577 1.00 98.00 105 ARG A O 1
ATOM 782 N N . GLN A 1 106 ? -9.248 -8.220 13.895 1.00 98.25 106 GLN A N 1
ATOM 783 C CA . GLN A 1 106 ? -8.682 -7.999 15.230 1.00 98.25 106 GLN A CA 1
ATOM 784 C C . GLN A 1 106 ? -9.100 -6.641 15.795 1.00 98.25 106 GLN A C 1
ATOM 786 O O . GLN A 1 106 ? -9.518 -6.564 16.945 1.00 98.25 106 GLN A O 1
ATOM 791 N N . ALA A 1 107 ? -9.034 -5.588 14.979 1.00 98.12 107 ALA A N 1
ATOM 792 C CA . ALA A 1 107 ? -9.441 -4.253 15.394 1.00 98.12 107 ALA A CA 1
ATOM 793 C C . ALA A 1 107 ? -10.951 -4.192 15.707 1.00 98.12 107 ALA A C 1
ATOM 795 O O . ALA A 1 107 ? -11.348 -3.621 16.718 1.00 98.12 107 ALA A O 1
ATOM 796 N N . ALA A 1 108 ? -11.790 -4.866 14.910 1.00 97.31 108 ALA A N 1
ATOM 797 C CA . ALA A 1 108 ? -13.224 -5.001 15.173 1.00 97.31 108 ALA A CA 1
ATOM 798 C C . ALA A 1 108 ? -13.504 -5.734 16.495 1.00 97.31 108 ALA A C 1
ATOM 800 O O . ALA A 1 108 ? -14.276 -5.247 17.320 1.00 97.31 108 ALA A O 1
ATOM 801 N N . ALA A 1 109 ? -12.819 -6.860 16.730 1.00 97.50 109 ALA A N 1
ATOM 802 C CA . ALA A 1 109 ? -12.924 -7.615 17.976 1.00 97.50 109 ALA A CA 1
ATOM 803 C C . ALA A 1 109 ? -12.502 -6.777 19.194 1.00 97.50 109 ALA A C 1
ATOM 805 O O . ALA A 1 109 ? -13.166 -6.832 20.225 1.00 97.50 109 ALA A O 1
ATOM 806 N N . HIS A 1 110 ? -11.454 -5.957 19.060 1.00 97.69 110 HIS A N 1
ATOM 807 C CA . HIS A 1 110 ? -10.992 -5.053 20.117 1.00 97.69 110 HIS A CA 1
ATOM 808 C C . HIS A 1 110 ? -12.026 -3.969 20.467 1.00 97.69 110 HIS A C 1
ATOM 810 O O . HIS A 1 110 ? -12.141 -3.573 21.622 1.00 97.69 110 HIS A O 1
ATOM 816 N N . LEU A 1 111 ? -12.793 -3.495 19.482 1.00 96.25 111 LEU A N 1
ATOM 817 C CA . LEU A 1 111 ? -13.848 -2.493 19.678 1.00 96.25 111 LEU A CA 1
ATOM 818 C 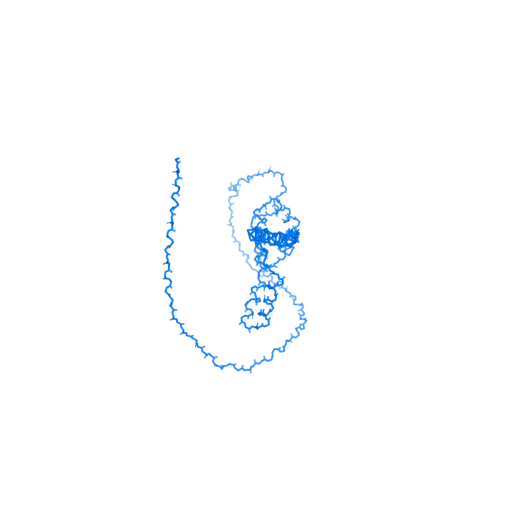C . LEU A 1 111 ? -15.220 -3.106 20.006 1.00 96.25 111 LEU A C 1
ATOM 820 O O . LEU A 1 111 ? -16.177 -2.371 20.234 1.00 96.25 111 LEU A O 1
ATOM 824 N N . GLY A 1 112 ? -15.346 -4.438 20.005 1.00 95.69 112 GLY A N 1
ATOM 825 C CA . GLY A 1 112 ? -16.626 -5.126 20.198 1.00 95.69 112 GLY A CA 1
ATOM 826 C C . GLY A 1 112 ? -17.615 -4.938 19.040 1.00 95.69 112 GLY A C 1
ATOM 827 O O . GLY A 1 112 ? -18.822 -5.076 19.232 1.00 95.69 112 GLY A O 1
ATOM 828 N N . VAL A 1 113 ? -17.125 -4.618 17.838 1.00 95.88 113 VAL A N 1
ATOM 829 C CA . VAL A 1 113 ? -17.941 -4.428 16.631 1.00 95.88 113 VAL A CA 1
ATOM 830 C C . VAL A 1 113 ? -17.777 -5.635 15.714 1.00 95.88 113 VAL A C 1
ATOM 832 O O . VAL A 1 113 ? -16.681 -6.169 15.559 1.00 95.88 113 VAL A O 1
ATOM 835 N N . ASP A 1 114 ? -18.854 -6.070 15.060 1.00 95.62 114 ASP A N 1
ATOM 836 C CA . ASP A 1 114 ? -18.734 -7.132 14.065 1.00 95.62 114 ASP A CA 1
ATOM 837 C C . ASP A 1 114 ? -18.089 -6.624 12.761 1.00 95.62 114 ASP A C 1
ATOM 839 O O . ASP A 1 114 ? -18.451 -5.584 12.208 1.00 95.62 114 ASP A O 1
ATOM 843 N N . HIS A 1 115 ? -17.157 -7.400 12.215 1.00 96.69 115 HIS A N 1
ATOM 844 C CA . HIS A 1 115 ? -16.414 -7.055 11.003 1.00 96.69 115 HIS A CA 1
ATOM 845 C C . HIS A 1 115 ? -17.294 -6.859 9.750 1.00 96.69 115 HIS A C 1
ATOM 847 O O . HIS A 1 115 ? -16.924 -6.087 8.856 1.00 96.69 115 HIS A O 1
ATOM 853 N N . THR A 1 116 ? -18.462 -7.514 9.660 1.00 96.31 116 THR A N 1
ATOM 854 C CA . THR A 1 116 ? -19.393 -7.293 8.538 1.00 96.31 116 THR A CA 1
ATOM 855 C C . THR A 1 116 ? -19.999 -5.894 8.609 1.00 96.31 116 THR A C 1
ATOM 857 O O . THR A 1 116 ? -20.158 -5.237 7.581 1.00 96.31 116 THR A O 1
ATOM 860 N N . THR A 1 117 ? -20.223 -5.380 9.824 1.00 95.44 117 THR A N 1
ATOM 861 C CA . THR A 1 117 ? -20.698 -4.010 10.057 1.00 95.44 117 THR A CA 1
ATOM 862 C C . THR A 1 117 ? -19.697 -2.993 9.523 1.00 95.44 117 THR A C 1
ATOM 864 O O . THR A 1 117 ? -20.097 -2.048 8.845 1.00 95.44 117 THR A O 1
ATOM 867 N N . LEU A 1 118 ? -18.397 -3.211 9.746 1.00 96.31 118 LEU A N 1
ATOM 868 C CA . LEU A 1 118 ? -17.346 -2.349 9.194 1.00 96.31 118 LEU A CA 1
ATOM 869 C C . LEU A 1 118 ? -17.361 -2.352 7.665 1.00 96.31 118 LEU A C 1
ATOM 871 O O . LEU A 1 118 ? -17.318 -1.295 7.044 1.00 96.31 118 LEU A O 1
ATOM 875 N N . SER A 1 119 ? -17.489 -3.537 7.063 1.00 96.44 119 SER A N 1
ATOM 876 C CA . SER A 1 119 ? -17.521 -3.696 5.604 1.00 96.44 119 SER A CA 1
ATOM 877 C C . SER A 1 119 ? -18.737 -3.002 4.983 1.00 96.44 119 SER A C 1
ATOM 879 O O . SER A 1 119 ? -18.609 -2.290 3.991 1.00 96.44 119 SER A O 1
ATOM 881 N N . HIS A 1 120 ? -19.913 -3.143 5.598 1.00 95.81 120 HIS A N 1
ATOM 882 C CA . HIS A 1 120 ? -21.121 -2.442 5.165 1.00 95.81 120 HIS A CA 1
ATOM 883 C C . HIS A 1 120 ? -21.036 -0.930 5.369 1.00 95.81 120 HIS A C 1
ATOM 885 O O . HIS A 1 120 ? -21.582 -0.184 4.560 1.00 95.81 120 HIS A O 1
ATOM 891 N N . THR A 1 121 ? -20.369 -0.474 6.429 1.00 95.62 121 THR A N 1
ATOM 892 C CA . THR A 1 121 ? -20.192 0.959 6.693 1.00 95.62 121 THR A CA 1
ATOM 893 C C . THR A 1 121 ? -19.242 1.575 5.670 1.00 95.62 121 THR A C 1
ATOM 895 O O . THR A 1 121 ? -19.607 2.560 5.044 1.00 95.62 121 THR A O 1
ATOM 898 N N . ALA A 1 122 ? -18.108 0.930 5.384 1.00 97.25 122 ALA A N 1
ATOM 899 C CA . ALA A 1 122 ? -17.180 1.353 4.332 1.00 97.25 122 ALA A CA 1
ATOM 900 C C . ALA A 1 122 ? -17.811 1.335 2.926 1.00 97.25 122 ALA A C 1
ATOM 902 O O . ALA A 1 122 ? -17.472 2.149 2.079 1.00 97.25 122 ALA A O 1
ATOM 903 N N . ALA A 1 123 ? -18.759 0.432 2.656 1.00 97.12 123 ALA A N 1
ATOM 904 C CA . ALA A 1 123 ? -19.485 0.436 1.385 1.00 97.12 123 ALA A CA 1
ATOM 905 C C . ALA A 1 123 ? -20.473 1.613 1.252 1.00 97.12 123 ALA A C 1
ATOM 907 O O . ALA A 1 123 ? -20.821 1.994 0.138 1.00 97.12 123 ALA A O 1
ATOM 908 N N . ARG A 1 124 ? -20.964 2.154 2.375 1.00 96.19 124 ARG A N 1
ATOM 909 C CA . ARG A 1 124 ? -21.919 3.274 2.408 1.00 96.19 124 ARG A CA 1
ATOM 910 C C . ARG A 1 124 ? -21.225 4.630 2.472 1.00 96.19 124 ARG A C 1
ATOM 912 O O . ARG A 1 124 ? -21.753 5.591 1.926 1.00 96.19 124 ARG A O 1
ATOM 919 N N . ASP A 1 125 ? -20.087 4.687 3.151 1.00 96.69 125 ASP A N 1
ATOM 920 C CA . ASP A 1 125 ? -19.318 5.897 3.403 1.00 96.69 125 ASP A CA 1
ATOM 921 C C . ASP A 1 125 ? -17.948 5.806 2.720 1.00 96.69 125 ASP A C 1
ATOM 923 O O . ASP A 1 125 ? -17.058 5.060 3.141 1.00 96.69 125 ASP A O 1
ATOM 927 N N . ALA A 1 126 ? -17.804 6.563 1.631 1.00 97.44 126 ALA A N 1
ATOM 928 C CA . ALA A 1 126 ? -16.600 6.573 0.813 1.00 97.44 126 ALA A CA 1
ATOM 929 C C . ALA A 1 126 ? -15.413 7.265 1.503 1.00 97.44 126 ALA A C 1
ATOM 931 O O . ALA A 1 126 ? -14.270 6.882 1.246 1.00 97.44 126 ALA A O 1
ATOM 932 N N . GLU A 1 127 ? -15.660 8.249 2.374 1.00 97.25 127 GLU A N 1
ATOM 933 C CA . GLU A 1 127 ? -14.599 8.945 3.112 1.00 97.25 127 GLU A CA 1
ATOM 934 C C . GLU A 1 127 ? -13.988 7.999 4.143 1.00 97.25 127 GLU A C 1
ATOM 936 O O . GLU A 1 127 ? -12.778 7.764 4.137 1.00 97.25 127 GLU A O 1
ATOM 941 N N . PHE A 1 128 ? -14.842 7.327 4.919 1.00 97.44 128 PHE A N 1
ATOM 942 C CA . PHE A 1 128 ? -14.408 6.296 5.857 1.00 97.44 128 PHE A CA 1
ATOM 943 C C . PHE A 1 128 ? -13.648 5.160 5.156 1.00 97.44 128 PHE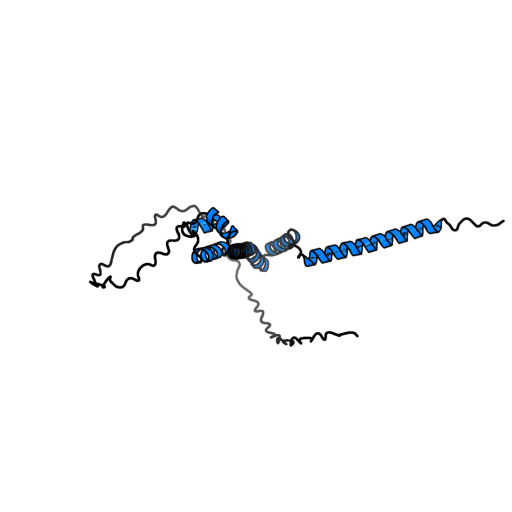 A C 1
ATOM 945 O O . PHE A 1 128 ? -12.617 4.695 5.645 1.00 97.44 128 PHE A O 1
ATOM 952 N N . ALA A 1 129 ? -14.100 4.724 3.976 1.00 98.00 129 ALA A N 1
ATOM 953 C CA . ALA A 1 129 ? -13.379 3.723 3.191 1.00 98.00 129 ALA A CA 1
ATOM 954 C C . ALA A 1 129 ? -11.980 4.195 2.757 1.00 98.00 129 ALA A C 1
ATOM 956 O O . ALA A 1 129 ? -11.034 3.399 2.768 1.00 98.00 129 ALA A O 1
ATOM 957 N N . ALA A 1 130 ? -11.835 5.470 2.387 1.00 98.00 130 ALA A N 1
ATOM 958 C CA . ALA A 1 130 ? -10.548 6.058 2.033 1.00 98.00 130 ALA A CA 1
ATOM 959 C C . ALA A 1 130 ? -9.607 6.134 3.246 1.00 98.00 130 ALA A C 1
ATOM 961 O O . ALA A 1 130 ? -8.425 5.810 3.117 1.00 98.00 130 ALA A O 1
ATOM 962 N N . ASP A 1 131 ? -10.125 6.484 4.423 1.00 98.06 131 ASP A N 1
ATOM 963 C CA . ASP A 1 131 ? -9.341 6.532 5.660 1.00 98.06 131 ASP A CA 1
ATOM 964 C C . ASP A 1 131 ? -8.895 5.141 6.124 1.00 98.06 131 ASP A C 1
ATOM 966 O O . ASP A 1 131 ? -7.728 4.962 6.482 1.00 98.06 131 ASP A O 1
ATOM 970 N N . LEU A 1 132 ? -9.767 4.128 6.023 1.00 98.06 132 LEU A N 1
ATOM 971 C CA . LEU A 1 132 ? -9.391 2.730 6.261 1.00 98.06 132 LEU A CA 1
ATOM 972 C C . LEU A 1 132 ? -8.251 2.299 5.338 1.00 98.06 132 LEU A C 1
ATOM 974 O O . LEU A 1 132 ? -7.268 1.717 5.795 1.00 98.06 132 LEU A O 1
ATOM 978 N N . LYS A 1 133 ? -8.369 2.607 4.042 1.00 97.88 133 LYS A N 1
ATOM 979 C CA . LYS A 1 133 ? -7.342 2.274 3.055 1.00 97.88 133 LYS A CA 1
ATOM 980 C C . LYS A 1 133 ? -6.021 2.977 3.374 1.00 97.88 133 LYS A C 1
ATOM 982 O O . LYS A 1 133 ? -4.976 2.335 3.358 1.00 97.88 133 LYS A O 1
ATOM 987 N N . ARG A 1 134 ? -6.061 4.266 3.727 1.00 98.12 134 ARG A N 1
ATOM 988 C CA . ARG A 1 134 ? -4.874 5.033 4.131 1.00 98.12 134 ARG A CA 1
ATOM 989 C C . ARG A 1 134 ? -4.200 4.415 5.359 1.00 98.12 134 ARG A C 1
ATOM 991 O O . ARG A 1 134 ? -2.980 4.275 5.380 1.00 98.12 134 ARG A O 1
ATOM 998 N N . ALA A 1 135 ? -4.973 4.024 6.372 1.00 98.12 135 ALA A N 1
ATOM 999 C CA . ALA A 1 135 ? -4.440 3.375 7.568 1.00 98.12 135 ALA A CA 1
ATOM 1000 C C . ALA A 1 135 ? -3.765 2.028 7.248 1.00 98.12 135 ALA A C 1
ATOM 1002 O O . ALA A 1 135 ? -2.690 1.733 7.771 1.00 98.12 135 ALA A O 1
ATOM 1003 N N . GLU A 1 136 ? -4.355 1.236 6.351 1.00 97.69 136 GLU A N 1
ATOM 1004 C CA . GLU A 1 136 ? -3.779 -0.029 5.876 1.00 97.69 136 GLU A CA 1
ATOM 1005 C C . GLU A 1 136 ? -2.497 0.176 5.062 1.00 97.69 136 GLU A C 1
ATOM 1007 O O . GLU A 1 136 ? -1.525 -0.557 5.250 1.00 97.69 136 GLU A O 1
ATOM 1012 N N . GLU A 1 137 ? -2.460 1.190 4.197 1.00 96.75 137 GLU A N 1
ATOM 1013 C CA . GLU A 1 137 ? -1.265 1.566 3.438 1.00 96.75 137 GLU A CA 1
ATOM 1014 C C . GLU A 1 137 ? -0.115 1.937 4.387 1.00 96.75 137 GLU A C 1
ATOM 1016 O O . GLU A 1 137 ? 0.991 1.406 4.248 1.00 96.75 137 GLU A O 1
ATOM 1021 N N . ILE A 1 138 ? -0.387 2.748 5.418 1.00 97.06 138 ILE A N 1
ATOM 1022 C CA . ILE A 1 138 ? 0.594 3.095 6.460 1.00 97.06 138 ILE A CA 1
ATOM 1023 C C . ILE A 1 138 ? 1.124 1.834 7.148 1.00 97.06 138 ILE A C 1
ATOM 1025 O O . ILE A 1 138 ? 2.339 1.652 7.260 1.00 97.06 138 ILE A O 1
ATOM 1029 N N . ALA A 1 139 ? 0.231 0.942 7.578 1.00 97.50 139 ALA A N 1
ATOM 1030 C CA . ALA A 1 139 ? 0.609 -0.298 8.243 1.00 97.50 139 ALA A CA 1
ATOM 1031 C C . ALA A 1 139 ? 1.467 -1.208 7.359 1.00 97.50 139 ALA A C 1
ATOM 1033 O O . ALA A 1 139 ? 2.472 -1.749 7.825 1.00 97.50 139 ALA A O 1
ATOM 1034 N N . SER A 1 140 ? 1.113 -1.333 6.077 1.00 95.50 140 SER A N 1
ATOM 1035 C CA . SER A 1 140 ? 1.849 -2.148 5.107 1.00 95.50 140 SER A CA 1
ATOM 1036 C C . SER A 1 140 ? 3.287 -1.661 4.883 1.00 95.50 140 SER A C 1
ATOM 1038 O O . SER A 1 140 ? 4.177 -2.469 4.619 1.00 95.50 140 SER A O 1
ATOM 1040 N N . GLY A 1 141 ? 3.543 -0.358 5.053 1.00 95.31 141 GLY A N 1
ATOM 1041 C CA . GLY A 1 141 ? 4.873 0.235 4.911 1.00 95.31 141 GLY A CA 1
ATOM 1042 C C . GLY A 1 141 ? 5.804 -0.000 6.106 1.00 95.31 141 GLY A C 1
ATOM 1043 O O . GLY A 1 141 ? 7.024 -0.005 5.935 1.00 95.31 141 GLY A O 1
ATOM 1044 N N . ARG A 1 142 ? 5.274 -0.234 7.316 1.00 95.19 142 ARG A N 1
ATOM 1045 C CA . ARG A 1 142 ? 6.092 -0.323 8.545 1.00 95.19 142 ARG A CA 1
ATOM 1046 C C . ARG A 1 142 ? 7.164 -1.421 8.502 1.00 95.19 142 ARG A C 1
ATOM 1048 O O . ARG A 1 142 ? 8.304 -1.117 8.858 1.00 95.19 142 ARG A O 1
ATOM 1055 N N . PRO A 1 143 ? 6.880 -2.663 8.059 1.00 95.25 143 PRO A N 1
ATOM 1056 C CA . PRO A 1 143 ? 7.912 -3.695 7.960 1.00 95.25 143 PRO A CA 1
ATOM 1057 C C . PRO A 1 143 ? 9.040 -3.306 7.000 1.00 95.25 143 PRO A C 1
ATOM 1059 O O . PRO A 1 143 ? 10.209 -3.548 7.293 1.00 95.25 143 PRO A O 1
ATOM 1062 N N . LEU A 1 144 ? 8.710 -2.650 5.882 1.00 95.62 144 LEU A N 1
ATOM 1063 C CA . LEU A 1 144 ? 9.708 -2.174 4.923 1.00 95.62 144 LEU A CA 1
ATOM 1064 C C . LEU A 1 144 ? 10.597 -1.084 5.528 1.00 95.62 144 LEU A C 1
ATOM 1066 O O . LEU A 1 144 ? 11.807 -1.113 5.315 1.00 95.62 144 LEU A O 1
ATOM 1070 N N . LEU A 1 145 ? 10.029 -0.166 6.317 1.00 96.50 145 LEU A N 1
ATOM 1071 C CA . LEU A 1 145 ? 10.803 0.845 7.046 1.00 96.50 145 LEU A CA 1
ATOM 1072 C C . LEU A 1 145 ? 11.749 0.209 8.071 1.00 96.50 145 LEU A C 1
ATOM 1074 O O . LEU A 1 145 ? 12.919 0.578 8.125 1.00 96.50 145 LEU A O 1
ATOM 1078 N N . ALA A 1 146 ? 11.288 -0.796 8.818 1.00 97.25 146 ALA A N 1
ATOM 1079 C CA . ALA A 1 146 ? 12.133 -1.519 9.769 1.00 97.25 146 ALA A CA 1
ATOM 1080 C C . ALA A 1 146 ? 13.314 -2.227 9.075 1.00 97.25 146 ALA A C 1
ATOM 1082 O O . ALA A 1 146 ? 14.452 -2.171 9.545 1.00 97.25 146 ALA A O 1
ATOM 1083 N N . ILE A 1 147 ? 13.071 -2.856 7.920 1.00 97.94 147 ILE A N 1
ATOM 1084 C CA . ILE A 1 147 ? 14.138 -3.478 7.123 1.00 97.94 147 ILE A CA 1
ATOM 1085 C C . ILE A 1 147 ? 15.081 -2.416 6.550 1.00 97.94 147 ILE A C 1
ATOM 1087 O O . ILE A 1 147 ? 16.297 -2.608 6.550 1.00 97.94 147 ILE A O 1
ATOM 1091 N N . PHE A 1 148 ? 14.545 -1.281 6.101 1.00 98.06 148 PHE A N 1
ATOM 1092 C CA . PHE A 1 148 ? 15.345 -0.158 5.626 1.00 98.06 148 PHE A CA 1
ATOM 1093 C C . PHE A 1 148 ? 16.274 0.377 6.726 1.00 98.06 148 PHE A C 1
ATOM 1095 O O . PHE A 1 148 ? 17.469 0.544 6.489 1.00 98.06 148 PHE A O 1
ATOM 1102 N N . GLU A 1 149 ? 15.787 0.56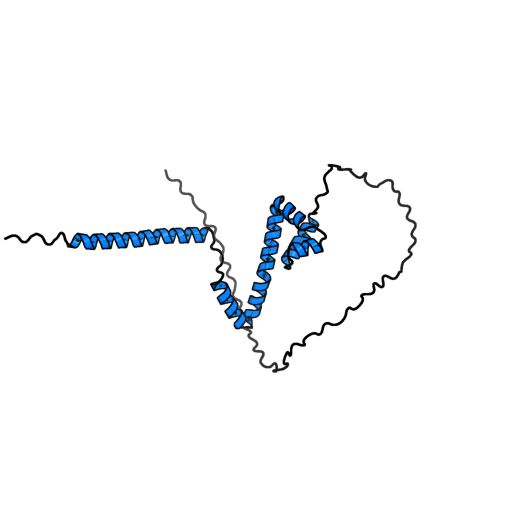2 7.951 1.00 98.38 149 GLU A N 1
ATOM 1103 C CA . GLU A 1 149 ? 16.629 0.945 9.090 1.00 98.38 149 GLU A CA 1
ATOM 1104 C C . GLU A 1 149 ? 17.718 -0.097 9.385 1.00 98.38 149 GLU A C 1
ATOM 1106 O O . GLU A 1 149 ? 18.890 0.261 9.544 1.00 98.38 149 GLU A O 1
ATOM 1111 N N . ALA A 1 150 ? 17.367 -1.387 9.387 1.00 98.31 150 ALA A N 1
ATOM 1112 C CA . ALA A 1 150 ? 18.318 -2.480 9.589 1.00 98.31 150 ALA A CA 1
ATOM 1113 C C . ALA A 1 150 ? 19.385 -2.549 8.480 1.00 98.31 150 ALA A C 1
ATOM 1115 O O . ALA A 1 150 ? 20.549 -2.854 8.755 1.00 98.31 150 ALA A O 1
ATOM 1116 N N . SER A 1 151 ? 19.022 -2.210 7.240 1.00 98.44 151 SER A N 1
ATOM 1117 C CA . SER A 1 151 ? 19.934 -2.213 6.090 1.00 98.44 151 SER A CA 1
ATOM 1118 C C . SER A 1 151 ? 21.125 -1.267 6.249 1.00 98.44 151 SER A C 1
ATOM 1120 O O . SER A 1 151 ? 22.201 -1.543 5.724 1.00 98.44 151 SER A O 1
ATOM 1122 N N . ARG A 1 152 ? 20.980 -0.199 7.049 1.00 98.00 152 ARG A N 1
ATOM 1123 C CA . ARG A 1 152 ? 22.061 0.761 7.331 1.00 98.00 152 ARG A CA 1
ATOM 1124 C C . ARG A 1 152 ? 23.231 0.138 8.093 1.00 98.00 152 ARG A C 1
ATOM 1126 O O . ARG A 1 152 ? 24.337 0.661 8.031 1.00 98.00 152 ARG A O 1
ATOM 1133 N N . LYS A 1 153 ? 22.980 -0.940 8.841 1.00 98.25 153 LYS A N 1
ATOM 1134 C CA . LYS A 1 153 ? 23.974 -1.630 9.683 1.00 98.25 153 LYS A CA 1
ATOM 1135 C C . LYS A 1 153 ? 24.275 -3.049 9.198 1.00 98.25 153 LYS A C 1
ATOM 1137 O O . LYS A 1 153 ? 25.338 -3.580 9.499 1.00 98.25 153 LYS A O 1
ATOM 1142 N N . ASN A 1 154 ? 23.349 -3.678 8.473 1.00 98.38 154 ASN A N 1
ATOM 1143 C CA . ASN A 1 154 ? 23.460 -5.062 8.024 1.00 98.38 154 ASN A CA 1
ATOM 1144 C C . ASN A 1 154 ? 23.351 -5.160 6.498 1.00 98.38 154 ASN A C 1
ATOM 1146 O O . ASN A 1 154 ? 22.277 -4.980 5.920 1.00 98.38 154 ASN A O 1
ATOM 1150 N N . TRP A 1 155 ? 24.454 -5.540 5.851 1.00 98.12 155 TRP A N 1
ATOM 1151 C CA . TRP A 1 155 ? 24.526 -5.677 4.395 1.00 98.12 155 TRP A CA 1
ATOM 1152 C C . TRP A 1 155 ? 23.539 -6.709 3.832 1.00 98.12 155 TRP A C 1
ATOM 1154 O O . TRP A 1 155 ? 23.060 -6.532 2.718 1.00 98.12 155 TRP A O 1
ATOM 1164 N N . ARG A 1 156 ? 23.168 -7.756 4.587 1.00 98.44 156 ARG A N 1
ATOM 1165 C CA . ARG A 1 156 ? 22.183 -8.749 4.122 1.00 98.44 156 ARG A CA 1
ATOM 1166 C C . ARG A 1 156 ? 20.796 -8.138 3.966 1.00 98.44 156 ARG A C 1
ATOM 1168 O O . ARG A 1 156 ? 20.110 -8.428 2.994 1.00 98.44 156 ARG A O 1
ATOM 1175 N N . ALA A 1 157 ? 20.405 -7.263 4.893 1.00 98.25 157 ALA A N 1
ATOM 1176 C CA . ALA A 1 157 ? 19.152 -6.522 4.786 1.00 98.25 157 ALA A CA 1
ATOM 1177 C C . ALA A 1 157 ? 19.188 -5.536 3.605 1.00 98.25 157 ALA A C 1
ATOM 1179 O O . ALA A 1 157 ? 18.185 -5.378 2.913 1.00 98.25 157 ALA A O 1
ATOM 1180 N N . ALA A 1 158 ? 20.347 -4.927 3.323 1.00 98.38 158 ALA A N 1
ATOM 1181 C CA . ALA A 1 158 ? 20.526 -4.078 2.144 1.00 98.38 158 ALA A CA 1
ATOM 1182 C C . ALA A 1 158 ? 20.402 -4.865 0.829 1.00 98.38 158 ALA A C 1
ATOM 1184 O O . ALA A 1 158 ? 19.667 -4.444 -0.062 1.00 98.38 158 ALA A O 1
ATOM 1185 N N . VAL A 1 159 ? 21.056 -6.027 0.726 1.00 98.44 159 VAL A N 1
ATOM 1186 C CA . VAL A 1 159 ? 20.940 -6.922 -0.439 1.00 98.44 159 VAL A CA 1
ATOM 1187 C C . VAL A 1 159 ? 19.493 -7.365 -0.633 1.00 98.44 159 VAL A C 1
ATOM 1189 O O . VAL A 1 159 ? 18.955 -7.205 -1.727 1.00 98.44 159 VAL A O 1
ATOM 1192 N N . TRP A 1 160 ? 18.833 -7.820 0.437 1.00 97.94 160 TRP A N 1
ATOM 1193 C CA . TRP A 1 160 ? 17.423 -8.203 0.386 1.00 97.94 160 TRP A CA 1
ATOM 1194 C C . TRP A 1 160 ? 16.539 -7.062 -0.131 1.00 97.94 160 TRP A C 1
ATOM 1196 O O . TRP A 1 160 ? 15.674 -7.290 -0.969 1.00 97.94 160 TRP A O 1
ATOM 1206 N N . LEU A 1 161 ? 16.769 -5.819 0.309 1.00 97.62 161 LEU A N 1
ATOM 1207 C CA . LEU A 1 161 ? 15.974 -4.670 -0.130 1.00 97.62 161 LEU A CA 1
ATOM 1208 C C . LEU A 1 161 ? 16.152 -4.377 -1.630 1.00 97.62 161 LEU A C 1
ATOM 1210 O O . LEU A 1 161 ? 15.180 -4.037 -2.308 1.00 97.62 161 LEU A O 1
ATOM 1214 N N . VAL A 1 162 ? 17.373 -4.518 -2.157 1.00 98.00 162 VAL A N 1
ATOM 1215 C CA . VAL A 1 162 ? 17.661 -4.363 -3.595 1.00 98.00 162 VAL A CA 1
ATOM 1216 C C . VAL A 1 162 ? 16.964 -5.455 -4.405 1.00 98.00 162 VAL A C 1
ATOM 1218 O O . VAL A 1 162 ? 16.303 -5.155 -5.401 1.00 98.00 162 VAL A O 1
ATOM 1221 N N . GLU A 1 163 ? 17.057 -6.709 -3.963 1.00 98.12 163 GLU A N 1
ATOM 1222 C CA . GLU A 1 163 ? 16.376 -7.837 -4.606 1.00 98.12 163 GLU A CA 1
ATOM 1223 C C . GLU A 1 163 ? 14.855 -7.676 -4.565 1.00 98.12 163 GLU A C 1
ATOM 1225 O O . GLU A 1 163 ? 14.188 -7.836 -5.587 1.00 98.12 163 GLU A O 1
ATOM 1230 N N . HIS A 1 164 ? 14.306 -7.272 -3.419 1.00 96.62 164 HIS A N 1
ATOM 1231 C CA . HIS A 1 164 ? 12.878 -7.035 -3.248 1.00 96.62 164 HIS A CA 1
ATOM 1232 C C . HIS A 1 164 ? 12.366 -5.945 -4.198 1.00 96.62 164 HIS A C 1
ATOM 1234 O O . HIS A 1 164 ? 11.356 -6.146 -4.866 1.00 96.62 164 HIS A O 1
ATOM 1240 N N . ARG A 1 165 ? 13.091 -4.825 -4.344 1.00 95.38 165 ARG A N 1
ATOM 1241 C CA . ARG A 1 165 ? 12.739 -3.759 -5.302 1.00 95.38 165 ARG A CA 1
ATOM 1242 C C . ARG A 1 165 ? 12.806 -4.214 -6.757 1.00 95.38 165 ARG A C 1
ATOM 1244 O O . ARG A 1 165 ? 12.014 -3.755 -7.573 1.00 95.38 165 ARG A O 1
ATOM 1251 N N . ARG A 1 166 ? 13.739 -5.110 -7.091 1.00 96.56 166 ARG A N 1
ATOM 1252 C CA . ARG A 1 166 ? 13.838 -5.697 -8.433 1.00 96.56 166 ARG A CA 1
ATOM 1253 C C . ARG A 1 166 ? 12.664 -6.634 -8.731 1.00 96.56 166 ARG A C 1
ATOM 1255 O O . ARG A 1 166 ? 12.169 -6.632 -9.852 1.00 96.56 166 ARG A O 1
ATOM 1262 N N . LEU A 1 167 ? 12.248 -7.441 -7.753 1.00 97.06 167 LEU A N 1
ATOM 1263 C CA . LEU A 1 167 ? 11.142 -8.395 -7.894 1.00 97.06 167 LEU A CA 1
ATOM 1264 C C . LEU A 1 167 ? 9.766 -7.719 -7.858 1.00 97.06 167 LEU A C 1
ATOM 1266 O O . LEU A 1 167 ? 8.843 -8.173 -8.530 1.00 97.06 167 LEU A O 1
ATOM 1270 N N . HIS A 1 168 ? 9.638 -6.633 -7.098 1.00 94.00 168 HIS A N 1
ATOM 1271 C CA . HIS A 1 168 ? 8.396 -5.888 -6.909 1.00 94.00 168 HIS A CA 1
ATOM 1272 C C . HIS A 1 168 ? 8.588 -4.424 -7.323 1.00 94.00 168 HIS A C 1
ATOM 1274 O O . HIS A 1 168 ? 8.640 -3.540 -6.462 1.00 94.00 168 HIS A O 1
ATOM 1280 N N . PRO A 1 169 ? 8.720 -4.142 -8.633 1.00 92.50 169 PRO A N 1
ATOM 1281 C CA . PRO A 1 169 ? 8.776 -2.768 -9.102 1.00 92.50 169 PRO A CA 1
ATOM 1282 C C . PRO A 1 169 ? 7.474 -2.038 -8.729 1.00 92.50 169 PRO A C 1
ATOM 1284 O O . PRO A 1 169 ? 6.401 -2.655 -8.739 1.00 92.50 169 PRO A O 1
ATOM 1287 N N . PRO A 1 170 ? 7.539 -0.735 -8.399 1.00 88.31 170 PRO A N 1
ATOM 1288 C CA . PRO A 1 170 ? 6.341 0.050 -8.141 1.00 88.31 170 PRO A CA 1
ATOM 1289 C C . PRO A 1 170 ? 5.405 -0.007 -9.353 1.00 88.31 170 PRO A C 1
ATOM 1291 O O . PRO A 1 170 ? 5.847 -0.095 -10.503 1.00 88.31 170 PRO A O 1
ATOM 1294 N N . ALA A 1 171 ? 4.098 0.021 -9.098 1.00 89.56 171 ALA A N 1
ATOM 1295 C CA . ALA A 1 171 ? 3.124 0.059 -10.176 1.00 89.56 171 ALA A CA 1
ATOM 1296 C C . ALA A 1 171 ? 3.325 1.347 -10.981 1.00 89.56 171 ALA A C 1
ATOM 1298 O O . ALA A 1 171 ? 3.269 2.433 -10.408 1.00 89.56 171 ALA A O 1
ATOM 1299 N N . LEU A 1 172 ? 3.539 1.214 -12.295 1.00 91.00 172 LEU A N 1
ATOM 1300 C CA . LEU A 1 172 ? 3.702 2.377 -13.163 1.00 91.00 172 LEU A CA 1
ATOM 1301 C C . LEU A 1 172 ? 2.474 3.278 -13.048 1.00 91.00 172 LEU A C 1
ATOM 1303 O O . LEU A 1 172 ? 1.329 2.791 -13.080 1.00 91.00 172 LEU A O 1
ATOM 1307 N N . THR A 1 173 ? 2.726 4.578 -12.951 1.00 93.00 173 THR A N 1
ATOM 1308 C CA . THR A 1 173 ? 1.666 5.583 -12.972 1.00 93.00 173 THR A CA 1
ATOM 1309 C C . THR A 1 173 ? 0.907 5.494 -14.306 1.00 93.00 173 THR A C 1
ATOM 1311 O O . THR A 1 173 ? 1.438 4.988 -15.302 1.00 93.00 173 THR A O 1
ATOM 1314 N N . PRO A 1 174 ? -0.370 5.913 -14.372 1.00 93.06 174 PRO A N 1
ATOM 1315 C CA . PRO A 1 174 ? -1.101 5.912 -15.641 1.00 93.06 174 PRO A CA 1
ATOM 1316 C C . PRO A 1 174 ? -0.405 6.769 -16.709 1.00 93.06 174 PRO A C 1
ATOM 1318 O O . PRO A 1 174 ? -0.477 6.436 -17.889 1.00 93.06 174 PRO A O 1
ATOM 1321 N N . GLU A 1 175 ? 0.305 7.816 -16.288 1.00 94.44 175 GLU A N 1
ATOM 1322 C CA . GLU A 1 175 ? 1.108 8.682 -17.152 1.00 94.44 175 GLU A CA 1
ATOM 1323 C C . GLU A 1 175 ? 2.316 7.932 -17.720 1.00 94.44 175 GLU A C 1
ATOM 1325 O O . GLU A 1 175 ? 2.436 7.823 -18.936 1.00 94.44 175 GLU A O 1
ATOM 1330 N N . GLU A 1 176 ? 3.126 7.288 -16.873 1.00 94.56 176 GLU A N 1
ATOM 1331 C CA . GLU A 1 176 ? 4.264 6.463 -17.313 1.00 94.56 176 GLU A CA 1
ATOM 1332 C C . GLU A 1 176 ? 3.817 5.319 -18.233 1.00 94.56 176 GLU A C 1
ATOM 1334 O O . GLU A 1 176 ? 4.500 4.966 -19.194 1.00 94.56 176 GLU A O 1
ATOM 1339 N N . LYS A 1 177 ? 2.647 4.722 -17.970 1.00 95.62 177 LYS A N 1
ATOM 1340 C CA . LYS A 1 177 ? 2.066 3.705 -18.859 1.00 95.62 177 LYS A CA 1
ATOM 1341 C C . LYS A 1 177 ? 1.719 4.285 -20.227 1.00 95.62 177 LYS A C 1
ATOM 1343 O O . LYS A 1 177 ? 1.977 3.627 -21.233 1.00 95.62 177 LYS A O 1
ATOM 1348 N N . ALA A 1 178 ? 1.137 5.483 -20.272 1.00 96.69 178 ALA A N 1
ATOM 1349 C CA . ALA A 1 178 ? 0.798 6.159 -21.520 1.00 96.69 178 ALA A CA 1
ATOM 1350 C C . ALA A 1 178 ? 2.056 6.568 -22.300 1.00 96.69 178 ALA A C 1
ATOM 1352 O O . ALA A 1 178 ? 2.096 6.403 -23.519 1.00 96.69 178 ALA A O 1
ATOM 1353 N N . GLU A 1 179 ? 3.095 7.035 -21.607 1.00 96.81 179 GLU A N 1
ATOM 1354 C CA . GLU A 1 179 ? 4.395 7.356 -22.199 1.00 96.81 179 GLU A CA 1
ATOM 1355 C C . GLU A 1 179 ? 5.064 6.116 -22.784 1.00 96.81 179 GLU A C 1
ATOM 1357 O O . GLU A 1 179 ? 5.382 6.110 -23.970 1.00 96.81 179 GLU A O 1
ATOM 1362 N N . ARG A 1 180 ? 5.167 5.024 -22.018 1.00 95.81 180 ARG A N 1
ATOM 1363 C CA . ARG A 1 180 ? 5.723 3.760 -22.525 1.00 95.81 180 ARG A CA 1
ATOM 1364 C C . ARG A 1 180 ? 4.945 3.216 -23.714 1.00 95.81 180 ARG A C 1
ATOM 1366 O O . ARG A 1 180 ? 5.542 2.698 -24.650 1.00 95.81 180 ARG A O 1
ATOM 1373 N N . HIS A 1 181 ? 3.620 3.344 -23.697 1.00 97.62 181 HIS A N 1
ATOM 1374 C CA . HIS A 1 181 ? 2.796 2.942 -24.831 1.00 97.62 181 HIS A CA 1
ATOM 1375 C C . HIS A 1 181 ? 3.056 3.818 -26.064 1.00 97.62 181 HIS A C 1
ATOM 1377 O O . HIS A 1 181 ? 3.109 3.323 -27.189 1.00 97.62 181 HIS A O 1
ATOM 1383 N N . LYS A 1 182 ? 3.256 5.125 -25.870 1.00 97.81 182 LYS A N 1
ATOM 1384 C CA . LYS A 1 182 ? 3.615 6.046 -26.950 1.00 97.81 182 LYS A CA 1
ATOM 1385 C C . LYS A 1 182 ? 4.998 5.727 -27.523 1.00 97.81 182 LYS A C 1
ATOM 1387 O O . LYS A 1 182 ? 5.132 5.680 -28.742 1.00 97.81 182 LYS A O 1
ATOM 1392 N N . GLU A 1 183 ? 5.988 5.477 -26.671 1.00 97.75 183 GLU A N 1
ATOM 1393 C CA . GLU A 1 183 ? 7.332 5.051 -27.081 1.00 97.75 183 GLU A CA 1
ATOM 1394 C C . GLU A 1 183 ? 7.280 3.745 -27.875 1.00 97.75 183 GLU A C 1
ATOM 1396 O O . GLU A 1 183 ? 7.859 3.659 -28.954 1.00 97.75 183 GLU A O 1
ATOM 1401 N N . GLU A 1 184 ? 6.500 2.767 -27.415 1.00 98.06 184 GLU A N 1
ATOM 1402 C CA . GLU A 1 184 ? 6.298 1.498 -28.116 1.00 98.06 184 GLU A CA 1
ATOM 1403 C C . GLU A 1 184 ? 5.695 1.701 -29.518 1.00 98.06 184 GLU A C 1
ATOM 1405 O O . GLU A 1 184 ? 6.148 1.090 -30.489 1.00 98.06 184 GLU A O 1
ATOM 1410 N N . LEU A 1 185 ? 4.720 2.606 -29.665 1.00 98.06 185 LEU A N 1
ATOM 1411 C CA . LEU A 1 185 ? 4.159 2.969 -30.971 1.00 98.06 185 LEU A CA 1
ATOM 1412 C C . LEU A 1 185 ? 5.179 3.683 -31.870 1.00 98.06 185 LEU A C 1
ATOM 1414 O O . LEU A 1 185 ? 5.184 3.472 -33.087 1.00 98.06 185 LEU A O 1
ATOM 1418 N N . GLU A 1 186 ? 6.026 4.544 -31.308 1.00 98.12 186 GLU A N 1
ATOM 1419 C CA . GLU A 1 186 ? 7.090 5.224 -32.050 1.00 98.12 186 GLU A CA 1
ATOM 1420 C C . GLU A 1 186 ? 8.177 4.247 -32.509 1.00 98.12 186 GLU A C 1
ATOM 1422 O O . GLU A 1 186 ? 8.588 4.294 -33.670 1.00 98.12 186 GLU A O 1
ATOM 1427 N N . ASP A 1 187 ? 8.583 3.312 -31.656 1.00 97.81 187 ASP A N 1
ATOM 1428 C CA . ASP A 1 187 ? 9.554 2.277 -31.998 1.00 97.81 187 ASP A CA 1
ATOM 1429 C C . ASP A 1 187 ? 8.992 1.289 -33.021 1.00 97.81 187 ASP A C 1
ATOM 1431 O O . ASP A 1 187 ? 9.681 0.939 -33.982 1.00 97.81 187 ASP A O 1
ATOM 1435 N N . ALA A 1 188 ? 7.712 0.923 -32.918 1.00 97.69 188 ALA A N 1
ATOM 1436 C CA . ALA A 1 188 ? 7.038 0.137 -33.947 1.00 97.69 188 ALA A CA 1
ATOM 1437 C C . ALA A 1 188 ? 7.034 0.861 -35.307 1.00 97.69 188 ALA A C 1
ATOM 1439 O O . ALA A 1 188 ? 7.290 0.241 -36.343 1.00 97.69 188 ALA A O 1
ATOM 1440 N N . ARG A 1 189 ? 6.816 2.185 -35.322 1.00 98.06 189 ARG A N 1
ATOM 1441 C CA . ARG A 1 189 ? 6.908 3.002 -36.546 1.00 98.06 189 ARG A CA 1
ATOM 1442 C C . ARG A 1 189 ? 8.330 3.044 -37.101 1.00 98.06 189 ARG A C 1
ATOM 1444 O O . ARG A 1 189 ? 8.497 2.900 -38.311 1.00 98.06 189 ARG A O 1
ATOM 1451 N N . ARG A 1 190 ? 9.347 3.215 -36.248 1.00 97.75 190 ARG A N 1
ATOM 1452 C CA . ARG A 1 190 ? 10.764 3.220 -36.656 1.00 97.75 190 ARG A CA 1
ATOM 1453 C C . ARG A 1 190 ? 11.168 1.878 -37.257 1.00 97.75 190 ARG A C 1
ATOM 1455 O O . ARG A 1 190 ? 11.691 1.844 -38.369 1.00 97.75 190 ARG A O 1
ATOM 1462 N N . THR A 1 191 ? 10.867 0.778 -36.572 1.00 98.00 191 THR A N 1
ATOM 1463 C CA . THR A 1 191 ? 11.173 -0.575 -37.050 1.00 98.00 191 THR A CA 1
ATOM 1464 C C . THR A 1 191 ? 10.425 -0.887 -38.347 1.00 98.00 191 THR A C 1
ATOM 1466 O O . THR A 1 191 ? 11.021 -1.415 -39.286 1.00 98.00 191 THR A O 1
ATOM 1469 N N . GLY A 1 192 ? 9.154 -0.485 -38.457 1.00 97.62 192 GLY A N 1
ATOM 1470 C CA . GLY A 1 192 ? 8.376 -0.611 -39.692 1.00 97.62 192 GLY A CA 1
ATOM 1471 C C . GLY A 1 192 ? 8.972 0.182 -40.861 1.00 97.62 192 GLY A C 1
ATOM 1472 O O . GLY A 1 192 ? 9.082 -0.342 -41.969 1.00 97.62 192 GLY A O 1
ATOM 1473 N N . ALA A 1 193 ? 9.424 1.416 -40.622 1.00 97.06 193 ALA A N 1
ATOM 1474 C CA . ALA A 1 193 ? 10.081 2.238 -41.637 1.00 97.06 193 ALA A CA 1
ATOM 1475 C C . ALA A 1 193 ? 11.408 1.623 -42.114 1.00 97.06 193 ALA A C 1
ATOM 1477 O O . ALA A 1 193 ? 11.668 1.588 -43.318 1.00 97.06 193 ALA A O 1
ATOM 1478 N N . ILE A 1 194 ? 12.218 1.084 -41.194 1.00 97.25 194 ILE A N 1
ATOM 1479 C CA . ILE A 1 194 ? 13.466 0.378 -41.525 1.00 97.25 194 ILE A CA 1
ATOM 1480 C C . ILE A 1 194 ? 13.172 -0.869 -42.366 1.00 97.25 194 ILE A C 1
ATOM 1482 O O . ILE A 1 194 ? 13.826 -1.089 -43.385 1.00 97.25 194 ILE A O 1
ATOM 1486 N N . ALA A 1 195 ? 12.162 -1.657 -41.990 1.00 97.19 195 ALA A N 1
ATOM 1487 C CA . ALA A 1 195 ? 11.769 -2.853 -42.731 1.00 97.19 195 ALA A CA 1
ATOM 1488 C C . ALA A 1 195 ? 11.279 -2.524 -44.155 1.00 97.19 195 ALA A C 1
ATOM 1490 O O . ALA A 1 195 ? 11.675 -3.188 -45.114 1.00 97.19 195 ALA A O 1
ATOM 1491 N N . LEU A 1 196 ? 10.472 -1.469 -44.318 1.00 96.12 196 LEU A N 1
ATOM 1492 C CA . LEU A 1 196 ? 10.025 -0.994 -45.632 1.00 96.12 196 LEU A CA 1
ATOM 1493 C C . LEU A 1 196 ? 11.194 -0.499 -46.491 1.00 96.12 196 LEU A C 1
ATOM 1495 O O . LEU A 1 196 ? 11.274 -0.838 -47.672 1.00 96.12 196 LEU A O 1
ATOM 1499 N N . ALA A 1 197 ? 12.126 0.260 -45.908 1.00 95.44 197 ALA A N 1
ATOM 1500 C CA . ALA A 1 197 ? 13.321 0.723 -46.607 1.00 95.44 197 ALA A CA 1
ATOM 1501 C C . ALA A 1 197 ? 14.208 -0.449 -47.061 1.00 95.44 197 ALA A C 1
ATOM 1503 O O . ALA A 1 197 ? 14.659 -0.474 -48.208 1.00 95.44 197 ALA A O 1
ATOM 1504 N N . ALA A 1 198 ? 14.408 -1.447 -46.195 1.00 95.50 198 ALA A N 1
ATOM 1505 C CA . ALA A 1 198 ? 15.156 -2.658 -46.518 1.00 95.50 198 ALA A CA 1
ATOM 1506 C C . ALA A 1 198 ? 14.486 -3.465 -47.643 1.00 95.50 198 ALA A C 1
ATOM 1508 O O . ALA A 1 198 ? 15.165 -3.885 -48.580 1.00 95.50 198 ALA A O 1
ATOM 1509 N N . SER A 1 199 ? 13.158 -3.620 -47.597 1.00 94.75 199 SER A N 1
ATOM 1510 C CA . SER A 1 199 ? 12.380 -4.269 -48.659 1.00 94.75 199 SER A CA 1
ATOM 1511 C C . SER A 1 199 ? 12.544 -3.535 -49.994 1.00 94.75 199 SER A C 1
ATOM 1513 O O . SER A 1 199 ? 12.961 -4.134 -50.984 1.00 94.75 199 SER A O 1
ATOM 1515 N N . ASN A 1 200 ? 12.333 -2.217 -50.020 1.00 93.81 200 ASN A N 1
ATOM 1516 C CA . ASN A 1 200 ? 12.494 -1.411 -51.233 1.00 93.81 200 ASN A CA 1
ATOM 1517 C C . ASN A 1 200 ? 13.911 -1.524 -51.827 1.00 93.81 200 ASN A C 1
ATOM 1519 O O . ASN A 1 200 ? 14.069 -1.599 -53.046 1.00 93.81 200 ASN A O 1
ATOM 1523 N N . ALA A 1 201 ? 14.945 -1.591 -50.982 1.00 92.69 201 ALA A N 1
ATOM 1524 C CA . ALA A 1 201 ? 16.331 -1.775 -51.414 1.00 92.69 201 ALA A CA 1
ATOM 1525 C C . ALA A 1 201 ? 16.639 -3.186 -51.957 1.00 92.69 201 ALA A C 1
ATOM 1527 O O . ALA A 1 201 ? 17.590 -3.346 -52.732 1.00 92.69 201 ALA A O 1
ATOM 1528 N N . ALA A 1 202 ? 15.873 -4.202 -51.548 1.00 92.25 202 ALA A N 1
ATOM 1529 C CA . ALA A 1 202 ? 15.963 -5.556 -52.084 1.00 92.25 202 ALA A CA 1
ATOM 1530 C C . ALA A 1 202 ? 15.296 -5.643 -53.466 1.00 92.25 202 ALA A C 1
ATOM 1532 O O . ALA A 1 202 ? 15.941 -6.059 -54.426 1.00 92.25 202 ALA A O 1
ATOM 1533 N N . TRP A 1 203 ? 14.055 -5.161 -53.597 1.00 89.81 203 TRP A N 1
ATOM 1534 C CA . TRP A 1 203 ? 13.304 -5.210 -54.859 1.00 89.81 203 TRP A CA 1
ATOM 1535 C C . TRP A 1 203 ? 13.869 -4.279 -55.942 1.00 89.81 203 TRP A C 1
ATOM 1537 O O . TRP A 1 203 ? 13.874 -4.632 -57.118 1.00 89.81 203 TRP A O 1
ATOM 1547 N N . GLY A 1 204 ? 14.398 -3.108 -55.573 1.00 83.44 204 GLY A N 1
ATOM 1548 C CA . GLY A 1 204 ? 14.935 -2.142 -56.540 1.00 83.44 204 GLY A CA 1
ATOM 1549 C C . GLY A 1 204 ? 16.207 -2.596 -57.270 1.00 83.44 204 GLY A C 1
ATOM 1550 O O . GLY A 1 204 ? 16.545 -2.036 -58.316 1.00 83.44 204 GLY A O 1
ATOM 1551 N N . ARG A 1 205 ? 16.917 -3.611 -56.755 1.00 71.56 205 ARG A N 1
ATOM 1552 C CA . ARG A 1 205 ? 18.182 -4.093 -57.332 1.00 71.56 205 ARG A CA 1
ATOM 1553 C C . ARG A 1 205 ? 18.004 -4.968 -58.575 1.00 71.56 205 ARG A C 1
ATOM 1555 O O . ARG A 1 205 ? 18.892 -4.966 -59.424 1.00 71.56 205 ARG A O 1
ATOM 1562 N N . ASP A 1 206 ? 16.868 -5.646 -58.723 1.00 73.94 206 ASP A N 1
ATOM 1563 C CA . ASP A 1 206 ? 16.657 -6.596 -59.827 1.00 73.94 206 ASP A CA 1
ATOM 1564 C C . ASP A 1 206 ? 16.255 -5.921 -61.150 1.00 73.94 206 ASP A C 1
ATOM 1566 O O . ASP A 1 206 ? 16.524 -6.429 -62.238 1.00 73.94 206 ASP A O 1
ATOM 1570 N N . SER A 1 207 ? 15.692 -4.713 -61.093 1.00 70.56 207 SER A N 1
ATOM 1571 C CA . SER A 1 207 ? 15.178 -3.998 -62.272 1.00 70.56 207 SER A CA 1
ATOM 1572 C C . SER A 1 207 ? 16.244 -3.390 -63.208 1.00 70.56 207 SER A C 1
ATOM 1574 O O . SER A 1 207 ? 15.893 -2.880 -64.271 1.00 70.56 207 SER A O 1
ATOM 1576 N N . SER A 1 208 ? 17.539 -3.430 -62.862 1.00 65.81 208 SER A N 1
ATOM 1577 C CA . SER A 1 208 ? 18.613 -2.755 -63.626 1.00 65.81 208 SER A CA 1
ATOM 1578 C C . SER A 1 208 ? 19.376 -3.660 -64.619 1.00 65.81 208 SER A C 1
ATOM 1580 O O . SER A 1 208 ? 20.128 -3.174 -65.463 1.00 65.81 208 SER A O 1
ATOM 1582 N N . SER A 1 209 ? 19.182 -4.982 -64.595 1.00 64.62 209 SER A N 1
ATOM 1583 C CA . SER A 1 209 ? 20.032 -5.937 -65.339 1.00 64.62 209 SER A CA 1
ATOM 1584 C C . SER A 1 209 ? 19.660 -6.162 -66.823 1.00 64.62 209 SER A C 1
ATOM 1586 O O . SER A 1 209 ? 20.355 -6.890 -67.533 1.00 64.62 209 SER A O 1
ATOM 1588 N N . GLY A 1 210 ? 18.609 -5.517 -67.347 1.00 69.00 210 GLY A N 1
ATOM 1589 C CA . GLY A 1 210 ? 18.003 -5.874 -68.643 1.00 69.00 210 GLY A CA 1
ATOM 1590 C C . GLY A 1 210 ? 18.491 -5.162 -69.917 1.00 69.00 210 GLY A C 1
ATOM 1591 O O . GLY A 1 210 ? 18.020 -5.500 -71.001 1.00 69.00 210 GLY A O 1
ATOM 1592 N N . LYS A 1 211 ? 19.407 -4.184 -69.867 1.00 67.62 211 LYS A N 1
ATOM 1593 C CA . LYS A 1 211 ? 19.844 -3.437 -71.075 1.00 67.62 211 LYS A CA 1
ATOM 1594 C C . LYS A 1 211 ? 21.223 -3.875 -71.593 1.00 67.62 211 LYS A C 1
ATOM 1596 O O . LYS A 1 211 ? 22.146 -3.075 -71.682 1.00 67.62 211 LYS A O 1
ATOM 1601 N N . LYS A 1 212 ? 21.355 -5.133 -72.029 1.00 65.94 212 LYS A N 1
ATOM 1602 C CA . LYS A 1 212 ? 22.377 -5.506 -73.029 1.00 65.94 212 LYS A CA 1
ATOM 1603 C C . LYS 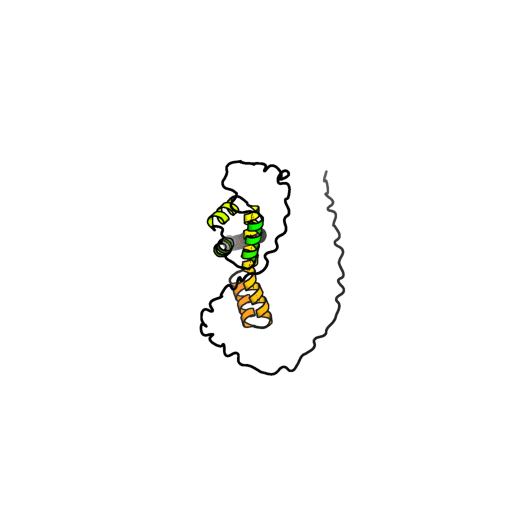A 1 212 ? 21.817 -5.206 -74.421 1.00 65.94 212 LYS A C 1
ATOM 1605 O O . LYS A 1 212 ? 21.068 -6.006 -74.976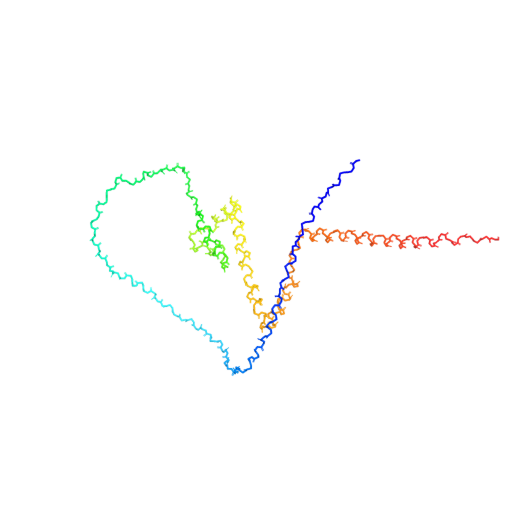 1.00 65.94 212 LYS A O 1
ATOM 1610 N N . LYS A 1 213 ? 22.136 -4.029 -74.968 1.00 71.00 213 LYS A N 1
ATOM 1611 C CA . LYS A 1 213 ? 21.938 -3.754 -76.398 1.00 71.00 213 LYS A CA 1
ATOM 1612 C C . LYS A 1 213 ? 23.105 -4.354 -77.187 1.00 71.00 213 LYS A C 1
ATOM 1614 O O . LYS A 1 213 ? 24.255 -4.178 -76.796 1.00 71.00 213 LYS A O 1
ATOM 1619 N N . LYS A 1 214 ? 22.721 -5.098 -78.226 1.00 71.06 214 LYS A N 1
ATOM 1620 C CA . LYS A 1 214 ? 23.545 -5.637 -79.314 1.00 71.06 214 LYS A CA 1
ATOM 1621 C C . LYS A 1 214 ? 24.286 -4.541 -80.066 1.00 71.06 214 LYS A C 1
ATOM 1623 O O . LYS A 1 214 ? 23.718 -3.427 -80.144 1.00 71.06 214 LYS A O 1
#